Protein AF-A0A2W4RN06-F1 (afdb_monomer)

Mean predicted aligned error: 8.89 Å

Sequence (233 aa):
MAALVAVAVLRAADAQFVMTPRPGDRIAEMRHHYEQVTSVYEAVVRGDLPAVRTPATELSAIATPVDAGPEVVKVLDAVREAARRVMVAGTLQEAAAPTAAMLAQCGACHRASAVYPTPSPLRTPDVGGIVGHMLDHLRAMDSLLQGLVIPSDARWAEGAKRLAAAPMARADLPPDHGLTPQVRQAEIDVHAFADRAATASDSGTRTEVFADLMLTCARCHGLHEQIWGPRTR

Secondary structure (DSSP, 8-state):
-------------------PPPHHHHHHHHHHHHHHHHHHHHHHHHT-TGGGHHHHHHHHTPPPPTT--HHHHHHHHHHHHHHHHHHH-SSHHHHHHHHHHHHHHHHHHHHHHT--PPP---------HHHHHHHHHHHHHHHHHHHHHS--HHHHHHHHHHHHT----GGGS-SS----HHHHHHHHHHHHHHHHHHH--SHHHHHHHHHHHHHHHHHHHHHHHHHHS----

pLDDT: mean 84.11, std 17.99, range [35.47, 98.75]

Structure (mmCIF, N/CA/C/O backbone):
data_AF-A0A2W4RN06-F1
#
_entry.id   AF-A0A2W4RN06-F1
#
loop_
_atom_site.group_PDB
_atom_site.id
_atom_site.type_symbol
_atom_site.label_atom_id
_atom_site.label_alt_id
_atom_site.label_comp_id
_atom_site.label_asym_id
_atom_site.label_entity_id
_atom_site.label_seq_id
_atom_site.pdbx_PDB_ins_code
_atom_site.Cartn_x
_atom_site.Cartn_y
_atom_site.Cartn_z
_atom_site.occupancy
_atom_site.B_iso_or_equiv
_atom_site.auth_seq_id
_atom_site.auth_comp_id
_atom_site.auth_asym_id
_atom_site.auth_atom_id
_atom_site.pdbx_PDB_model_num
ATOM 1 N N . MET A 1 1 ? 62.459 19.595 -53.459 1.00 40.06 1 MET A N 1
ATOM 2 C CA . MET A 1 1 ? 62.210 18.630 -52.369 1.00 40.06 1 MET A CA 1
ATOM 3 C C . MET A 1 1 ? 61.436 19.346 -51.274 1.00 40.06 1 MET A C 1
ATOM 5 O O . MET A 1 1 ? 62.028 20.142 -50.564 1.00 40.06 1 MET A O 1
ATOM 9 N N . ALA A 1 2 ? 60.122 19.140 -51.194 1.00 37.34 2 ALA A N 1
ATOM 10 C CA . ALA A 1 2 ? 59.275 19.666 -50.125 1.00 37.34 2 ALA A CA 1
ATOM 11 C C . ALA A 1 2 ? 58.346 18.528 -49.686 1.00 37.34 2 ALA A C 1
ATOM 13 O O . ALA A 1 2 ? 57.590 18.011 -50.506 1.00 37.34 2 ALA A O 1
ATOM 14 N N . ALA A 1 3 ? 58.478 18.081 -48.438 1.00 36.12 3 ALA A N 1
ATOM 15 C CA . ALA A 1 3 ? 57.667 17.014 -47.866 1.00 36.12 3 ALA A CA 1
ATOM 16 C C . ALA A 1 3 ? 56.502 17.635 -47.084 1.00 36.12 3 ALA A C 1
ATOM 18 O O . ALA A 1 3 ? 56.712 18.351 -46.108 1.00 36.12 3 ALA A O 1
ATOM 19 N N . LEU A 1 4 ? 55.279 17.374 -47.545 1.00 38.19 4 LEU A N 1
ATOM 20 C CA . LEU A 1 4 ? 54.034 17.676 -46.843 1.00 38.19 4 LEU A CA 1
ATOM 21 C C . LEU A 1 4 ? 53.810 16.620 -45.752 1.00 38.19 4 LEU A C 1
ATOM 23 O O . LEU A 1 4 ? 53.688 15.436 -46.057 1.00 38.19 4 LEU A O 1
ATOM 27 N N . VAL A 1 5 ? 53.731 17.049 -44.493 1.00 39.34 5 VAL A N 1
ATOM 28 C CA . VAL A 1 5 ? 53.280 16.209 -43.375 1.00 39.34 5 VAL A CA 1
ATOM 29 C C . VAL A 1 5 ? 51.783 16.443 -43.194 1.00 39.34 5 VAL A C 1
ATOM 31 O O . VAL A 1 5 ? 51.358 17.531 -42.813 1.00 39.34 5 VAL A O 1
ATOM 34 N N . ALA A 1 6 ? 50.978 15.427 -43.503 1.00 39.44 6 ALA A N 1
ATOM 35 C CA . ALA A 1 6 ? 49.542 15.431 -43.259 1.00 39.44 6 ALA A CA 1
ATOM 36 C C . ALA A 1 6 ? 49.265 15.078 -41.789 1.00 39.44 6 ALA A C 1
ATOM 38 O O . ALA A 1 6 ? 49.617 13.995 -41.324 1.00 39.44 6 ALA A O 1
ATOM 39 N N . VAL A 1 7 ? 48.621 15.990 -41.060 1.00 41.16 7 VAL A N 1
ATOM 40 C CA . VAL A 1 7 ? 48.102 15.734 -39.711 1.00 41.16 7 VAL A CA 1
ATOM 41 C C . VAL A 1 7 ? 46.760 15.017 -39.853 1.00 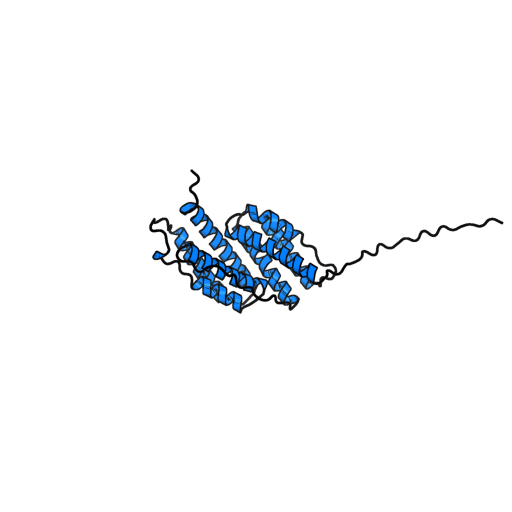41.16 7 VAL A C 1
ATOM 43 O O . VAL A 1 7 ? 45.767 15.615 -40.263 1.00 41.16 7 VAL A O 1
ATOM 46 N N . ALA A 1 8 ? 46.728 13.725 -39.533 1.00 42.56 8 ALA A N 1
ATOM 47 C CA . ALA A 1 8 ? 45.491 12.962 -39.433 1.00 42.56 8 ALA A CA 1
ATOM 48 C C . ALA A 1 8 ? 44.834 13.234 -38.072 1.00 42.56 8 ALA A C 1
ATOM 50 O O . ALA A 1 8 ? 45.317 12.789 -37.033 1.00 42.56 8 ALA A O 1
ATOM 51 N N . VAL A 1 9 ? 43.723 13.971 -38.076 1.00 43.28 9 VAL A N 1
ATOM 52 C CA . VAL A 1 9 ? 42.859 14.127 -36.902 1.00 43.28 9 VAL A CA 1
ATOM 53 C C . VAL A 1 9 ? 41.972 12.885 -36.809 1.00 43.28 9 VAL A C 1
ATOM 55 O O . VAL A 1 9 ? 40.957 12.783 -37.498 1.00 43.28 9 VAL A O 1
ATOM 58 N N . LEU A 1 10 ? 42.362 11.919 -35.977 1.00 43.12 10 LEU A N 1
ATOM 59 C CA . LEU A 1 10 ? 41.477 10.825 -35.580 1.00 43.12 10 LEU A CA 1
ATOM 60 C C . LEU A 1 10 ? 40.390 11.386 -34.658 1.00 43.12 10 LEU A C 1
ATOM 62 O O . LEU A 1 10 ? 40.650 11.738 -33.509 1.00 43.12 10 LEU A O 1
ATOM 66 N N . ARG A 1 11 ? 39.156 11.461 -35.165 1.00 43.53 11 ARG A N 1
ATOM 67 C CA . ARG A 1 11 ? 37.966 11.582 -34.320 1.00 43.53 11 ARG A CA 1
ATOM 68 C C . ARG A 1 11 ? 37.788 10.266 -33.568 1.00 43.53 11 ARG A C 1
ATOM 70 O O . ARG A 1 11 ? 37.410 9.264 -34.169 1.00 43.53 11 ARG A O 1
ATOM 77 N N . ALA A 1 12 ? 38.067 10.277 -32.268 1.00 41.41 12 ALA A N 1
ATOM 78 C CA . ALA A 1 12 ? 37.589 9.238 -31.372 1.00 41.41 12 ALA A CA 1
ATOM 79 C C . ALA A 1 12 ? 36.057 9.313 -31.350 1.00 41.41 12 ALA A C 1
ATOM 81 O O . ALA A 1 12 ? 35.487 10.355 -31.031 1.00 41.41 12 ALA A O 1
ATOM 82 N N . ALA A 1 13 ? 35.398 8.236 -31.770 1.00 42.66 13 ALA A N 1
ATOM 83 C CA . ALA A 1 13 ? 33.983 8.053 -31.512 1.00 42.66 13 ALA A CA 1
ATOM 84 C C . ALA A 1 13 ? 33.816 7.859 -30.001 1.00 42.66 13 ALA A C 1
ATOM 86 O O . ALA A 1 13 ? 34.468 6.984 -29.427 1.00 42.66 13 ALA A O 1
ATOM 87 N N . ASP A 1 14 ? 32.971 8.678 -29.375 1.00 41.25 14 ASP A N 1
ATOM 88 C CA . ASP A 1 14 ? 32.530 8.506 -27.993 1.00 41.25 14 ASP A CA 1
ATOM 89 C C . ASP A 1 14 ? 31.775 7.177 -27.873 1.00 41.25 14 ASP A C 1
ATOM 91 O O . ASP A 1 14 ? 30.552 7.100 -27.997 1.00 41.25 14 ASP A O 1
ATOM 95 N N . ALA A 1 15 ? 32.517 6.094 -27.656 1.00 41.22 15 ALA A N 1
ATOM 96 C CA . ALA A 1 15 ? 31.963 4.855 -27.156 1.00 41.22 15 ALA A CA 1
ATOM 97 C C . ALA A 1 15 ? 31.580 5.107 -25.695 1.00 41.22 15 ALA A C 1
ATOM 99 O O . ALA A 1 15 ? 32.393 4.945 -24.785 1.00 41.22 15 ALA A O 1
ATOM 100 N N . GLN A 1 16 ? 30.341 5.550 -25.475 1.00 41.47 16 GLN A N 1
ATOM 101 C CA . GLN A 1 16 ? 29.723 5.492 -24.158 1.00 41.47 16 GLN A CA 1
ATOM 102 C C . GLN A 1 16 ? 29.822 4.044 -23.683 1.00 41.47 16 GLN A C 1
ATOM 104 O O . GLN A 1 16 ? 29.211 3.139 -24.252 1.00 41.47 16 GLN A O 1
ATOM 109 N N . PHE A 1 17 ? 30.658 3.822 -22.673 1.00 35.47 17 PHE A N 1
ATOM 110 C CA . PHE A 1 17 ? 30.794 2.538 -22.013 1.00 35.47 17 PHE A CA 1
ATOM 111 C C . PHE A 1 17 ? 29.450 2.250 -21.340 1.00 35.47 17 PHE A C 1
ATOM 113 O O . PHE A 1 17 ? 29.166 2.752 -20.253 1.00 35.47 17 PHE A O 1
ATOM 120 N N . VAL A 1 18 ? 28.579 1.507 -22.023 1.00 45.72 18 VAL A N 1
ATOM 121 C CA . VAL A 1 18 ? 27.343 1.000 -21.432 1.00 45.72 18 VAL A CA 1
ATOM 122 C C . VAL A 1 18 ? 27.766 -0.051 -20.418 1.00 45.72 18 VAL A C 1
ATOM 124 O O . VAL A 1 18 ? 27.973 -1.217 -20.747 1.00 45.72 18 VAL A O 1
ATOM 127 N N . MET A 1 19 ? 27.983 0.385 -19.181 1.00 36.66 19 MET A N 1
ATOM 128 C CA . MET A 1 19 ? 28.236 -0.524 -18.080 1.00 36.66 19 MET A CA 1
ATOM 129 C C . MET A 1 19 ? 26.909 -1.209 -17.770 1.00 36.66 19 MET A C 1
ATOM 131 O O . MET A 1 19 ? 25.999 -0.595 -17.218 1.00 36.66 19 MET A O 1
ATOM 135 N N . THR A 1 20 ? 26.772 -2.468 -18.182 1.00 48.25 20 THR A N 1
ATOM 136 C CA . THR A 1 20 ? 25.653 -3.310 -17.758 1.00 48.25 20 THR A CA 1
ATOM 137 C C . THR A 1 20 ? 25.680 -3.356 -16.225 1.00 48.25 20 THR A C 1
ATOM 139 O O . THR A 1 20 ? 26.732 -3.698 -15.668 1.00 48.25 20 THR A O 1
ATOM 142 N N . PRO A 1 21 ? 24.596 -2.974 -15.522 1.00 55.44 21 PRO A N 1
ATOM 143 C CA . PRO A 1 21 ? 24.579 -2.984 -14.064 1.00 55.44 21 PRO A CA 1
ATOM 144 C C . PRO A 1 21 ? 24.934 -4.377 -13.553 1.00 55.44 21 PRO A C 1
ATOM 146 O O . PRO A 1 21 ? 24.400 -5.378 -14.043 1.00 55.44 21 PRO A O 1
ATOM 149 N N . ARG A 1 22 ? 25.841 -4.478 -12.575 1.00 52.31 22 ARG A N 1
ATOM 150 C CA . ARG A 1 22 ? 26.140 -5.787 -11.988 1.00 52.31 22 ARG A CA 1
ATOM 151 C C . ARG A 1 22 ? 24.888 -6.278 -11.252 1.00 52.31 22 ARG A C 1
ATOM 153 O O . ARG A 1 22 ? 24.131 -5.462 -10.727 1.00 52.31 22 ARG A O 1
ATOM 160 N N . PRO A 1 23 ? 24.670 -7.597 -11.120 1.00 55.22 23 PRO A N 1
ATOM 161 C CA . PRO A 1 23 ? 23.514 -8.132 -10.393 1.00 55.22 23 PRO A CA 1
ATOM 162 C C . PRO A 1 23 ? 23.323 -7.559 -8.971 1.00 55.22 23 PRO A C 1
ATOM 164 O O . PRO A 1 23 ? 22.191 -7.425 -8.510 1.00 55.22 23 PRO A O 1
ATOM 167 N N . GLY A 1 24 ? 24.410 -7.168 -8.290 1.00 60.22 24 GLY A N 1
ATOM 168 C CA . GLY A 1 24 ? 24.361 -6.488 -6.987 1.00 60.22 24 GLY A CA 1
ATOM 169 C C . GLY A 1 24 ? 23.833 -5.047 -7.039 1.00 60.22 24 GLY A C 1
ATOM 170 O O . GLY A 1 24 ? 23.143 -4.626 -6.112 1.00 60.22 24 GLY A O 1
ATOM 171 N N . ASP A 1 25 ? 24.075 -4.331 -8.137 1.00 79.25 25 ASP A N 1
ATOM 172 C CA . ASP A 1 25 ? 23.630 -2.947 -8.334 1.00 79.25 25 ASP A CA 1
ATOM 173 C C . ASP A 1 25 ? 22.109 -2.911 -8.540 1.00 79.25 25 ASP A C 1
ATOM 175 O O . ASP A 1 25 ? 21.405 -2.120 -7.916 1.00 79.25 25 ASP A O 1
ATOM 179 N N . ARG A 1 26 ? 21.566 -3.870 -9.306 1.00 82.12 26 ARG A N 1
ATOM 180 C CA . ARG A 1 26 ? 20.116 -3.995 -9.538 1.00 82.12 26 ARG A CA 1
ATOM 181 C C . ARG A 1 26 ? 19.335 -4.258 -8.248 1.00 82.12 26 ARG A C 1
ATOM 183 O O . ARG A 1 26 ? 18.269 -3.682 -8.054 1.00 82.12 26 ARG A O 1
ATOM 190 N N . ILE A 1 27 ? 19.836 -5.126 -7.365 1.00 85.00 27 ILE A N 1
ATOM 191 C CA . ILE A 1 27 ? 19.185 -5.410 -6.072 1.00 85.00 27 ILE A CA 1
ATOM 192 C C . ILE A 1 27 ? 19.204 -4.173 -5.170 1.00 85.00 27 ILE A C 1
ATOM 194 O O . ILE A 1 27 ? 18.208 -3.900 -4.499 1.00 85.00 27 ILE A O 1
ATOM 198 N N . ALA A 1 28 ? 20.307 -3.421 -5.159 1.00 88.56 28 ALA A N 1
ATOM 199 C CA . ALA A 1 28 ? 20.401 -2.176 -4.407 1.00 88.56 28 ALA A CA 1
ATOM 200 C C . ALA A 1 28 ? 19.418 -1.116 -4.935 1.00 88.56 28 ALA A C 1
ATOM 202 O O . ALA A 1 28 ? 18.689 -0.528 -4.141 1.00 88.56 28 ALA A O 1
ATOM 203 N N . GLU A 1 29 ? 19.323 -0.943 -6.257 1.00 89.88 29 GLU A N 1
ATOM 204 C CA . GLU A 1 29 ? 18.342 -0.052 -6.893 1.00 89.88 29 GLU A CA 1
ATOM 205 C C . GLU A 1 29 ? 16.900 -0.446 -6.542 1.00 89.88 29 GLU A C 1
ATOM 207 O O . GLU A 1 29 ? 16.110 0.396 -6.126 1.00 89.88 29 GLU A O 1
ATOM 212 N N . MET A 1 30 ? 16.549 -1.733 -6.651 1.00 90.69 30 MET A N 1
ATOM 213 C CA . MET A 1 30 ? 15.203 -2.209 -6.302 1.00 90.69 30 MET A CA 1
ATOM 214 C C . MET A 1 30 ? 14.876 -1.984 -4.825 1.00 90.69 30 MET A C 1
ATOM 216 O O . MET A 1 30 ? 13.750 -1.603 -4.512 1.00 90.69 30 MET A O 1
ATOM 220 N N . ARG A 1 31 ? 15.843 -2.187 -3.920 1.00 91.56 31 ARG A N 1
ATOM 221 C CA . ARG A 1 31 ? 15.664 -1.891 -2.493 1.00 91.56 31 ARG A CA 1
ATOM 222 C C . ARG A 1 31 ? 15.423 -0.404 -2.265 1.00 91.56 31 ARG A C 1
ATOM 224 O O . ARG A 1 31 ? 14.490 -0.063 -1.553 1.00 91.56 31 ARG A O 1
ATOM 231 N N . HIS A 1 32 ? 16.207 0.456 -2.907 1.00 93.81 32 HIS A N 1
ATOM 232 C CA . HIS A 1 32 ? 16.030 1.898 -2.803 1.00 93.81 32 HIS A CA 1
ATOM 233 C C . HIS A 1 32 ? 14.654 2.340 -3.329 1.00 93.81 32 HIS A C 1
ATOM 235 O O . HIS A 1 32 ? 13.932 3.046 -2.635 1.00 93.81 32 HIS A O 1
ATOM 241 N N . HIS A 1 33 ? 14.221 1.858 -4.500 1.00 95.00 33 HIS A N 1
ATOM 242 C CA . HIS A 1 33 ? 12.872 2.150 -5.003 1.00 95.00 33 HIS A CA 1
ATOM 243 C C . HIS A 1 33 ? 11.779 1.634 -4.058 1.00 95.00 33 HIS A C 1
ATOM 245 O O . HIS A 1 33 ? 10.773 2.313 -3.859 1.00 95.00 33 HIS A O 1
ATOM 251 N N . TYR A 1 34 ? 11.978 0.449 -3.467 1.00 95.00 34 TYR A N 1
ATOM 252 C CA . TYR A 1 34 ? 11.064 -0.110 -2.477 1.00 95.00 34 TYR A CA 1
ATOM 253 C C . TYR A 1 34 ? 10.955 0.793 -1.241 1.00 95.00 34 TYR A C 1
ATOM 255 O O . TYR A 1 34 ? 9.846 1.127 -0.845 1.00 95.00 34 TYR A O 1
ATOM 263 N N . GLU A 1 35 ? 12.080 1.263 -0.698 1.00 96.25 35 GLU A N 1
ATOM 264 C CA . GLU A 1 35 ? 12.118 2.206 0.429 1.00 96.25 35 GLU A CA 1
ATOM 265 C C . GLU A 1 35 ? 11.359 3.506 0.121 1.00 96.25 35 GLU A C 1
ATOM 267 O O . GLU A 1 35 ? 10.588 3.987 0.957 1.00 96.25 35 GLU A O 1
ATOM 272 N N . GLN A 1 36 ? 11.514 4.058 -1.088 1.00 98.19 36 GLN A N 1
ATOM 273 C CA . GLN A 1 36 ? 10.784 5.265 -1.481 1.00 98.19 36 GLN A CA 1
ATOM 274 C C . GLN A 1 36 ? 9.276 5.015 -1.578 1.00 98.19 36 GLN A C 1
ATOM 276 O O . GLN A 1 36 ? 8.482 5.775 -1.023 1.00 98.19 36 GLN A O 1
ATOM 281 N N . VAL A 1 37 ? 8.844 3.938 -2.241 1.00 97.69 37 VAL A N 1
ATOM 282 C CA . VAL A 1 37 ? 7.405 3.677 -2.402 1.00 97.69 37 VAL A CA 1
ATOM 283 C C . VAL A 1 37 ? 6.743 3.297 -1.077 1.00 97.69 37 VAL A C 1
ATOM 285 O O . VAL A 1 37 ? 5.615 3.723 -0.827 1.00 97.69 37 VAL A O 1
ATOM 288 N N . THR A 1 38 ? 7.439 2.581 -0.185 1.00 96.19 38 THR A N 1
ATOM 289 C CA . THR A 1 38 ? 6.924 2.318 1.165 1.00 96.19 38 THR A CA 1
ATOM 290 C C . THR A 1 38 ? 6.872 3.589 2.000 1.00 96.19 38 THR A C 1
ATOM 292 O O . THR A 1 38 ? 5.909 3.770 2.736 1.00 96.19 38 THR A O 1
ATOM 295 N N . SER A 1 39 ? 7.814 4.522 1.827 1.00 97.88 39 SER A N 1
ATOM 296 C CA . SER A 1 39 ? 7.758 5.834 2.489 1.00 97.88 39 SER A CA 1
ATOM 297 C C . SER A 1 39 ? 6.532 6.646 2.058 1.00 97.88 39 SER A C 1
ATOM 299 O O . SER A 1 39 ? 5.872 7.251 2.903 1.00 97.88 39 SER A O 1
ATOM 301 N N . VAL A 1 40 ? 6.170 6.620 0.766 1.00 98.38 40 VAL A N 1
ATOM 302 C CA . VAL A 1 40 ? 4.913 7.219 0.274 1.00 98.38 40 VAL A CA 1
ATOM 303 C C . VAL A 1 40 ? 3.700 6.528 0.903 1.00 98.38 40 VAL A C 1
ATOM 305 O O . VAL A 1 40 ? 2.819 7.200 1.434 1.00 98.38 40 VAL A O 1
ATOM 308 N N . TYR A 1 41 ? 3.653 5.194 0.857 1.00 97.31 41 TYR A N 1
ATOM 309 C CA . TYR A 1 41 ? 2.577 4.384 1.441 1.00 97.31 41 TYR A CA 1
ATOM 310 C C . TYR A 1 41 ? 2.354 4.697 2.925 1.00 97.31 41 TYR A C 1
ATOM 312 O O . TYR A 1 41 ? 1.232 4.986 3.339 1.00 97.31 41 TYR A O 1
ATOM 320 N N . GLU A 1 42 ? 3.420 4.697 3.720 1.00 96.19 42 GLU A N 1
ATOM 3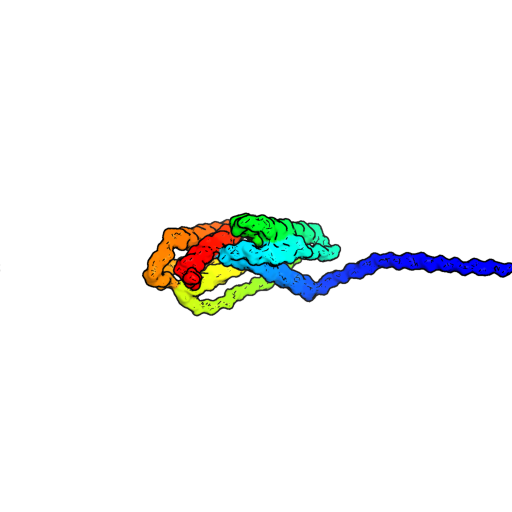21 C CA . GLU A 1 42 ? 3.359 4.981 5.150 1.00 96.19 42 GLU A CA 1
ATOM 322 C C . GLU A 1 42 ? 2.933 6.423 5.433 1.00 96.19 42 GLU A C 1
ATOM 324 O O . GLU A 1 42 ? 2.166 6.659 6.366 1.00 96.19 42 GLU A O 1
ATOM 329 N N . ALA A 1 43 ? 3.387 7.388 4.628 1.00 96.56 43 ALA A N 1
ATOM 330 C CA . ALA A 1 43 ? 2.953 8.778 4.729 1.00 96.56 43 ALA A CA 1
ATOM 331 C C . ALA A 1 43 ? 1.444 8.918 4.464 1.00 96.56 43 ALA A C 1
ATOM 333 O O . ALA A 1 43 ? 0.744 9.550 5.256 1.00 96.56 43 ALA A O 1
ATOM 334 N N . VAL A 1 44 ? 0.918 8.250 3.428 1.00 97.31 44 VAL A N 1
ATOM 335 C CA . VAL A 1 44 ? -0.530 8.202 3.162 1.00 97.31 44 VAL A CA 1
ATOM 336 C C . VAL A 1 44 ? -1.273 7.582 4.345 1.00 97.31 44 VAL A C 1
ATOM 338 O O . VAL A 1 44 ? -2.234 8.177 4.823 1.00 97.31 44 VAL A O 1
ATOM 341 N N . VAL A 1 45 ? -0.810 6.440 4.865 1.00 95.75 45 VAL A N 1
ATOM 342 C CA . VAL A 1 45 ? -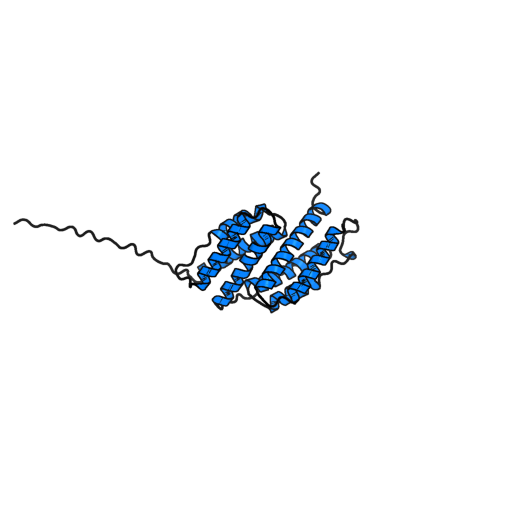1.419 5.758 6.021 1.00 95.75 45 VAL A CA 1
ATOM 343 C C . VAL A 1 45 ? -1.399 6.620 7.286 1.00 95.75 45 VAL A C 1
ATOM 345 O O . VAL A 1 45 ? -2.349 6.571 8.064 1.00 95.75 45 VAL A O 1
ATOM 348 N N . ARG A 1 46 ? -0.353 7.421 7.513 1.00 92.88 46 ARG A N 1
ATOM 349 C CA . ARG A 1 46 ? -0.285 8.374 8.637 1.00 92.88 46 ARG A CA 1
ATOM 350 C C . ARG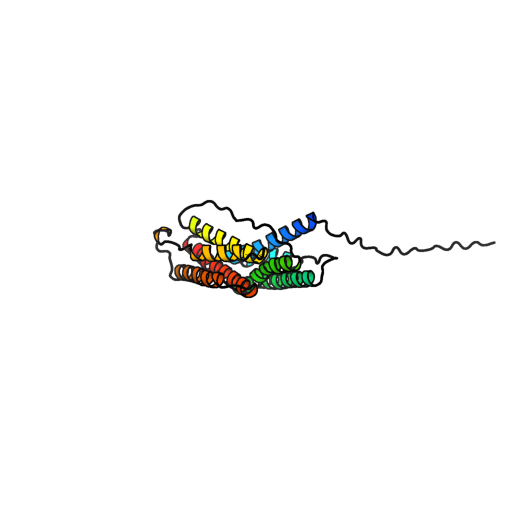 A 1 46 ? -1.130 9.632 8.424 1.00 92.88 46 ARG A C 1
ATOM 352 O O . ARG A 1 46 ? -1.310 10.392 9.364 1.00 92.88 46 ARG A O 1
ATOM 359 N N . GLY A 1 47 ? -1.639 9.857 7.215 1.00 94.69 47 GLY A N 1
ATOM 360 C CA . GLY A 1 47 ? -2.337 11.086 6.850 1.00 94.69 47 GLY A CA 1
ATOM 361 C C . GLY A 1 47 ? -1.413 12.285 6.593 1.00 94.69 47 GLY A C 1
ATOM 362 O O . GLY A 1 47 ? -1.885 13.416 6.492 1.00 94.69 47 GLY A O 1
ATOM 363 N N . ASP A 1 48 ? -0.109 12.050 6.440 1.00 95.19 48 ASP A N 1
ATOM 364 C CA . ASP A 1 48 ? 0.908 13.077 6.212 1.00 95.19 48 ASP A CA 1
ATOM 365 C C . ASP A 1 48 ? 1.126 13.286 4.707 1.00 95.19 48 ASP A C 1
ATOM 367 O O . ASP A 1 48 ? 2.049 12.749 4.090 1.00 95.19 48 ASP A O 1
ATOM 371 N N . LEU A 1 49 ? 0.226 14.054 4.086 1.00 96.12 49 LEU A N 1
ATOM 372 C CA . LEU A 1 49 ? 0.316 14.358 2.657 1.00 96.12 49 LEU A CA 1
ATOM 373 C C . LEU A 1 49 ? 1.620 15.090 2.279 1.00 96.12 49 LEU A C 1
ATOM 375 O O . LEU A 1 49 ? 2.187 14.745 1.246 1.00 96.12 49 LEU A O 1
ATOM 379 N N . PRO A 1 50 ? 2.146 16.071 3.041 1.00 97.12 50 PRO A N 1
ATOM 380 C CA . PRO A 1 50 ? 3.441 16.678 2.725 1.00 97.12 50 PRO A CA 1
ATOM 381 C C . PRO A 1 50 ? 4.605 15.678 2.652 1.00 97.12 50 PRO A C 1
ATOM 383 O O . PRO A 1 50 ? 5.463 15.814 1.776 1.00 97.12 50 PRO A O 1
ATOM 386 N N . ALA A 1 51 ? 4.627 14.648 3.504 1.00 97.19 51 ALA A N 1
ATOM 387 C CA . ALA A 1 51 ? 5.704 13.656 3.509 1.00 97.19 51 ALA A CA 1
ATOM 388 C C . ALA A 1 51 ? 5.769 12.777 2.246 1.00 97.19 51 ALA A C 1
ATOM 390 O O . ALA A 1 51 ? 6.800 12.154 1.994 1.00 97.19 51 ALA A O 1
ATOM 391 N N . VAL A 1 52 ? 4.732 12.757 1.398 1.00 97.94 52 VAL A N 1
ATOM 392 C CA . VAL A 1 52 ? 4.756 11.968 0.151 1.00 97.94 52 VAL A CA 1
ATOM 393 C C . VAL A 1 52 ? 5.677 12.565 -0.921 1.00 97.94 52 VAL A C 1
ATOM 395 O O . VAL A 1 52 ? 6.048 11.873 -1.866 1.00 97.94 52 VAL A O 1
ATOM 398 N N . ARG A 1 53 ? 6.018 13.860 -0.833 1.00 98.06 53 ARG A N 1
ATOM 399 C CA . ARG A 1 53 ? 6.582 14.621 -1.965 1.00 98.06 53 ARG A CA 1
ATOM 400 C C . ARG A 1 53 ? 8.001 14.215 -2.328 1.00 98.06 53 ARG A C 1
ATOM 402 O O . ARG A 1 53 ? 8.268 13.960 -3.500 1.00 98.06 53 ARG A O 1
ATOM 409 N N . THR A 1 54 ? 8.896 14.164 -1.346 1.00 98.00 54 THR A N 1
ATOM 410 C CA . THR A 1 54 ? 10.302 13.788 -1.554 1.00 98.00 54 THR A CA 1
ATOM 411 C C . THR A 1 54 ? 10.431 12.382 -2.146 1.00 98.00 54 THR A C 1
ATOM 413 O O . THR A 1 54 ? 10.966 12.277 -3.250 1.00 98.00 54 THR A O 1
ATOM 416 N N . PRO A 1 55 ? 9.877 11.319 -1.528 1.00 98.31 55 PRO A N 1
ATOM 417 C CA . PRO A 1 55 ? 10.007 9.973 -2.083 1.00 98.31 55 PRO A CA 1
ATOM 418 C C . PRO A 1 55 ? 9.315 9.823 -3.448 1.00 98.31 55 PRO A C 1
ATOM 420 O O . PRO A 1 55 ? 9.847 9.172 -4.345 1.00 98.31 55 PRO A O 1
ATOM 423 N N . ALA A 1 56 ? 8.170 10.482 -3.675 1.00 98.44 56 ALA A N 1
ATOM 424 C CA . ALA A 1 56 ? 7.534 10.482 -4.994 1.00 98.44 56 ALA A CA 1
ATOM 425 C C . ALA A 1 56 ? 8.376 11.213 -6.057 1.00 98.44 56 ALA A C 1
ATOM 427 O O . ALA A 1 56 ? 8.389 10.810 -7.218 1.00 98.44 56 ALA A O 1
ATOM 428 N N . THR A 1 57 ? 9.121 12.253 -5.676 1.00 98.31 57 THR A N 1
ATOM 429 C CA . THR A 1 57 ? 10.049 12.938 -6.589 1.00 98.31 57 THR A CA 1
ATOM 430 C C . THR A 1 57 ? 11.166 12.002 -7.029 1.00 98.31 57 THR A C 1
ATOM 432 O O . THR A 1 57 ? 11.433 11.903 -8.226 1.00 98.31 57 THR A O 1
ATOM 435 N N . GLU A 1 58 ? 11.760 11.255 -6.100 1.00 97.44 58 GLU A N 1
ATOM 436 C CA . GLU A 1 58 ? 12.790 10.262 -6.425 1.00 97.44 58 GLU A CA 1
ATOM 437 C C . GLU A 1 58 ? 12.246 9.170 -7.359 1.00 97.44 58 GLU A C 1
ATOM 439 O O . GLU A 1 58 ? 12.835 8.893 -8.406 1.00 97.44 58 GLU A O 1
ATOM 444 N N . LEU A 1 59 ? 11.059 8.628 -7.062 1.00 97.94 59 LEU A N 1
ATOM 445 C CA . LEU A 1 59 ? 10.403 7.621 -7.907 1.00 97.94 59 LEU A CA 1
ATOM 446 C C . LEU A 1 59 ? 10.046 8.150 -9.307 1.00 97.94 59 LEU A C 1
ATOM 448 O O . LEU A 1 59 ? 10.079 7.402 -10.286 1.00 97.94 59 LEU A O 1
ATOM 452 N N . SER A 1 60 ? 9.734 9.443 -9.435 1.00 98.00 60 SER A N 1
ATOM 453 C CA . SER A 1 60 ? 9.445 10.062 -10.735 1.00 98.00 60 SER A CA 1
ATOM 454 C C . SER A 1 60 ? 10.666 10.154 -11.656 1.00 98.00 60 SER A C 1
ATOM 456 O O . SER A 1 60 ? 10.507 10.281 -12.873 1.00 98.00 60 SER A O 1
ATOM 458 N N . ALA A 1 61 ? 11.866 10.066 -11.078 1.00 95.38 61 ALA A N 1
ATOM 459 C CA . ALA A 1 61 ? 13.146 10.270 -11.743 1.00 95.38 61 ALA A CA 1
ATOM 460 C C . ALA A 1 61 ? 13.981 8.984 -11.882 1.00 95.38 61 ALA A C 1
ATOM 462 O O . ALA A 1 61 ? 15.134 9.057 -12.309 1.00 95.38 61 ALA A O 1
ATOM 463 N N . ILE A 1 62 ? 13.420 7.810 -11.557 1.00 93.00 62 ILE A N 1
ATOM 464 C CA . ILE A 1 62 ? 14.101 6.513 -11.712 1.00 93.00 62 ILE A CA 1
ATOM 465 C C . ILE A 1 62 ? 14.664 6.395 -13.127 1.00 93.00 62 ILE A C 1
ATOM 467 O O . ILE A 1 62 ? 13.955 6.674 -14.093 1.00 93.00 62 ILE A O 1
ATOM 471 N N . ALA A 1 63 ? 15.908 5.945 -13.274 1.00 90.06 63 ALA A N 1
ATOM 472 C CA . ALA A 1 63 ? 16.532 5.745 -14.578 1.00 90.06 63 ALA A CA 1
ATOM 473 C C . ALA A 1 63 ? 16.012 4.477 -15.278 1.00 90.06 63 ALA A C 1
ATOM 475 O O . ALA A 1 63 ? 15.742 3.459 -14.643 1.00 90.06 63 ALA A O 1
ATOM 476 N N . THR A 1 64 ? 15.887 4.524 -16.607 1.00 89.12 64 THR A N 1
ATOM 477 C CA . THR A 1 64 ? 15.656 3.312 -17.405 1.00 89.12 64 THR A CA 1
ATOM 478 C C . THR A 1 64 ? 17.000 2.610 -17.611 1.00 89.12 64 THR A C 1
ATOM 480 O O . THR A 1 64 ? 17.932 3.255 -18.095 1.00 89.12 64 THR A O 1
ATOM 483 N N . PRO A 1 65 ? 17.127 1.312 -17.290 1.00 84.75 65 PRO A N 1
ATOM 484 C CA . PRO A 1 65 ? 18.325 0.544 -17.621 1.00 84.75 65 PRO A CA 1
ATOM 485 C C . PRO A 1 65 ? 18.578 0.531 -19.132 1.00 84.75 65 PRO A C 1
ATOM 487 O O . PRO A 1 65 ? 17.637 0.407 -19.912 1.00 84.75 65 PRO A O 1
ATOM 490 N N . VAL A 1 66 ? 19.840 0.639 -19.557 1.00 81.88 66 VAL A N 1
ATOM 491 C CA . VAL A 1 66 ? 20.196 0.733 -20.989 1.00 81.88 66 VAL A CA 1
ATOM 492 C C . VAL A 1 66 ? 19.786 -0.521 -21.777 1.00 81.88 66 VAL A C 1
ATOM 494 O O . VAL A 1 66 ? 19.512 -0.450 -22.970 1.00 81.88 66 VAL A O 1
ATOM 497 N N . ASP A 1 67 ? 19.706 -1.661 -21.101 1.00 83.25 67 ASP A N 1
ATOM 498 C CA . ASP A 1 67 ? 19.328 -2.974 -21.621 1.00 83.25 67 ASP A CA 1
ATOM 499 C C . ASP A 1 67 ? 17.868 -3.361 -21.313 1.00 83.25 67 ASP A C 1
ATOM 501 O O . ASP A 1 67 ? 17.477 -4.516 -21.490 1.00 83.25 67 ASP A O 1
ATOM 505 N N . ALA A 1 68 ? 17.041 -2.415 -20.854 1.00 83.56 68 ALA A N 1
ATOM 506 C CA . ALA A 1 68 ? 15.648 -2.691 -20.525 1.00 83.56 68 ALA A CA 1
ATOM 507 C C . ALA A 1 68 ? 14.833 -3.079 -21.769 1.00 83.56 68 ALA A C 1
ATOM 509 O O . ALA A 1 68 ? 14.704 -2.313 -22.725 1.00 83.56 68 ALA A O 1
ATOM 510 N N . GLY A 1 69 ? 14.209 -4.259 -21.723 1.00 88.06 69 GLY A N 1
ATOM 511 C CA . GLY A 1 69 ? 13.203 -4.661 -22.705 1.00 88.06 69 GLY A CA 1
ATOM 512 C C . GLY A 1 69 ? 11.926 -3.803 -22.625 1.00 88.06 69 GLY A C 1
ATOM 513 O O . GLY A 1 69 ? 11.682 -3.145 -21.610 1.00 88.06 69 GLY A O 1
ATOM 514 N N . PRO A 1 70 ? 11.063 -3.839 -23.657 1.00 91.12 70 PRO A N 1
ATOM 515 C CA . PRO A 1 70 ? 9.895 -2.956 -23.770 1.00 91.12 70 PRO A CA 1
ATOM 516 C C . PRO A 1 70 ? 8.915 -3.064 -22.591 1.00 91.12 70 PRO A C 1
ATOM 518 O O . PRO A 1 70 ? 8.374 -2.052 -22.150 1.00 91.12 70 PRO A O 1
ATOM 521 N N . GLU A 1 71 ? 8.726 -4.261 -22.029 1.00 90.19 71 GLU A N 1
ATOM 522 C CA . GLU A 1 71 ? 7.850 -4.451 -20.866 1.00 90.19 71 GLU A CA 1
ATOM 523 C C . GLU A 1 71 ? 8.406 -3.790 -19.597 1.00 90.19 71 GLU A C 1
ATOM 525 O O . GLU A 1 71 ? 7.655 -3.181 -18.838 1.00 90.19 71 GLU A O 1
ATOM 530 N N . VAL A 1 72 ? 9.727 -3.833 -19.386 1.00 88.81 72 VAL A N 1
ATOM 531 C CA . VAL A 1 72 ? 10.374 -3.155 -18.250 1.00 88.81 72 VAL A CA 1
ATOM 532 C C . VAL A 1 72 ? 10.250 -1.640 -18.400 1.00 88.81 72 VAL A C 1
ATOM 534 O O . VAL A 1 72 ? 9.908 -0.960 -17.434 1.00 88.81 72 VAL A O 1
ATOM 537 N N . VAL A 1 73 ? 10.464 -1.110 -19.610 1.00 92.56 73 VAL A N 1
ATOM 538 C CA . VAL A 1 73 ? 10.294 0.324 -19.904 1.00 92.56 73 VAL A CA 1
ATOM 539 C C . VAL A 1 73 ? 8.873 0.777 -19.574 1.00 92.56 73 VAL A C 1
ATOM 541 O O . VAL A 1 73 ? 8.693 1.736 -18.827 1.00 92.56 73 VAL A O 1
ATOM 544 N N . LYS A 1 74 ? 7.864 0.037 -20.046 1.00 94.94 74 LYS A N 1
ATOM 545 C CA . LYS A 1 74 ? 6.449 0.329 -19.790 1.00 94.94 74 LYS A CA 1
ATOM 546 C C . LYS A 1 74 ? 6.115 0.359 -18.297 1.00 94.94 74 LYS A C 1
ATOM 548 O O . LYS A 1 74 ? 5.388 1.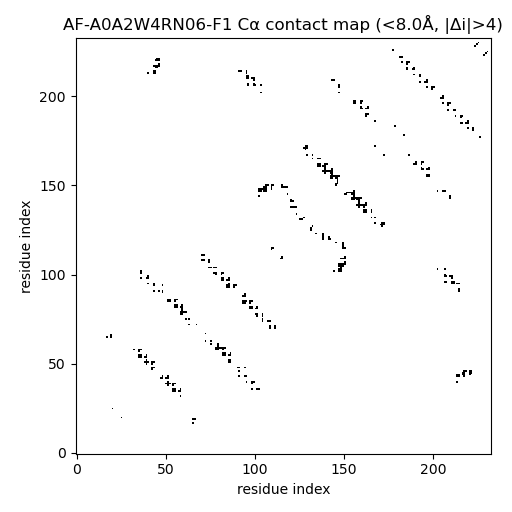245 -17.850 1.00 94.94 74 LYS A O 1
ATOM 553 N N . VAL A 1 75 ? 6.637 -0.594 -17.524 1.00 94.62 75 VAL A N 1
ATOM 554 C CA . VAL A 1 75 ? 6.437 -0.637 -16.069 1.00 94.62 75 VAL A CA 1
ATOM 555 C C . VAL A 1 75 ? 7.087 0.570 -15.386 1.00 94.62 75 VAL A C 1
ATOM 557 O O . VAL A 1 75 ? 6.447 1.215 -14.556 1.00 94.62 75 VAL A O 1
ATOM 560 N N . LEU A 1 76 ? 8.327 0.916 -15.746 1.00 94.38 76 LEU A N 1
ATOM 561 C CA . LEU A 1 76 ? 9.017 2.079 -15.177 1.00 94.38 76 LEU A CA 1
ATOM 562 C C . LEU A 1 76 ? 8.306 3.392 -15.523 1.00 94.38 76 LEU A C 1
ATOM 564 O O . LEU A 1 76 ? 8.159 4.249 -14.655 1.00 94.38 76 LEU A O 1
ATOM 568 N N . ASP A 1 77 ? 7.800 3.539 -16.746 1.00 97.25 77 ASP A N 1
ATOM 569 C CA . ASP A 1 77 ? 7.012 4.710 -17.138 1.00 97.25 77 ASP A CA 1
ATOM 570 C C . ASP A 1 77 ? 5.715 4.826 -16.329 1.00 97.25 77 ASP A C 1
ATOM 572 O O . ASP A 1 77 ? 5.363 5.922 -15.887 1.00 97.25 77 ASP A O 1
ATOM 576 N N . ALA A 1 78 ? 5.046 3.702 -16.052 1.00 97.62 78 ALA A N 1
ATOM 577 C CA . ALA A 1 78 ? 3.872 3.675 -15.184 1.00 97.62 78 ALA A CA 1
ATOM 578 C C . ALA A 1 78 ? 4.203 4.065 -13.731 1.00 97.62 78 ALA A C 1
ATOM 580 O O . ALA A 1 78 ? 3.428 4.797 -13.112 1.00 97.62 78 ALA A O 1
ATOM 581 N N . VAL A 1 79 ? 5.357 3.639 -13.195 1.00 98.00 79 VAL A N 1
ATOM 582 C CA . VAL A 1 79 ? 5.836 4.083 -11.871 1.00 98.00 79 VAL A CA 1
ATOM 583 C C . VAL A 1 79 ? 6.075 5.589 -11.869 1.00 98.00 79 VAL A C 1
ATOM 585 O O . VAL A 1 79 ? 5.544 6.279 -11.002 1.00 98.00 79 VAL A O 1
ATOM 588 N N . ARG A 1 80 ? 6.809 6.119 -12.855 1.00 98.50 80 ARG A N 1
ATOM 589 C CA . ARG A 1 80 ? 7.100 7.559 -12.945 1.00 98.50 80 ARG A CA 1
ATOM 590 C C . ARG A 1 80 ? 5.829 8.391 -13.063 1.00 98.50 80 ARG A C 1
ATOM 592 O O . ARG A 1 80 ? 5.725 9.443 -12.441 1.00 98.50 80 ARG A O 1
ATOM 599 N N . GLU A 1 81 ? 4.868 7.936 -13.862 1.00 98.56 81 GLU A N 1
ATOM 600 C CA . GLU A 1 81 ? 3.566 8.589 -14.013 1.00 98.56 81 GLU A CA 1
ATOM 601 C C . GLU A 1 81 ? 2.803 8.632 -12.691 1.00 98.56 81 GLU A C 1
ATOM 603 O O . GLU A 1 81 ? 2.381 9.699 -12.244 1.00 98.56 81 GLU A O 1
ATOM 608 N N . ALA A 1 82 ? 2.667 7.485 -12.029 1.00 98.62 82 ALA A N 1
ATOM 609 C CA . ALA A 1 82 ? 1.992 7.406 -10.745 1.00 98.62 82 ALA A CA 1
ATOM 610 C C . ALA A 1 82 ? 2.697 8.260 -9.675 1.00 98.62 82 ALA A C 1
ATOM 612 O O . ALA A 1 82 ? 2.029 8.987 -8.941 1.00 98.62 82 ALA A O 1
ATOM 613 N N . ALA A 1 83 ? 4.030 8.263 -9.647 1.00 98.75 83 ALA A N 1
ATOM 614 C CA . ALA A 1 83 ? 4.826 9.098 -8.756 1.00 98.75 83 ALA A CA 1
ATOM 615 C C . ALA A 1 83 ? 4.585 10.597 -8.999 1.00 98.75 83 ALA A C 1
ATOM 617 O O . ALA A 1 83 ? 4.324 11.343 -8.055 1.00 98.75 83 ALA A O 1
ATOM 618 N N . ARG A 1 84 ? 4.558 11.040 -10.265 1.00 98.75 84 ARG A N 1
ATOM 619 C CA . ARG A 1 84 ? 4.217 12.430 -10.622 1.00 98.75 84 ARG A CA 1
ATOM 620 C C . ARG A 1 84 ? 2.808 12.807 -10.169 1.00 98.75 84 ARG A C 1
ATOM 622 O O . ARG A 1 84 ? 2.613 13.909 -9.662 1.00 98.75 84 ARG A O 1
ATOM 629 N N . ARG A 1 85 ? 1.841 11.890 -10.270 1.00 98.62 85 ARG A N 1
ATOM 630 C CA . ARG A 1 85 ? 0.486 12.098 -9.733 1.00 98.62 85 ARG A CA 1
ATOM 631 C C . ARG A 1 85 ? 0.481 12.227 -8.208 1.00 98.62 85 ARG A C 1
ATOM 633 O O . ARG A 1 85 ? -0.191 13.115 -7.695 1.00 98.62 85 ARG A O 1
ATOM 640 N N . VAL A 1 86 ? 1.261 11.415 -7.487 1.00 98.56 86 VAL A N 1
ATOM 641 C CA . VAL A 1 86 ? 1.433 11.563 -6.028 1.00 98.56 86 VAL A CA 1
ATOM 642 C C . VAL A 1 86 ? 2.068 12.908 -5.675 1.00 98.56 86 VAL A C 1
ATOM 644 O O . VAL A 1 86 ? 1.616 13.562 -4.739 1.00 98.56 86 VAL A O 1
ATOM 647 N N . MET A 1 87 ? 3.085 13.361 -6.414 1.00 97.56 87 MET A N 1
ATOM 648 C CA . MET A 1 87 ? 3.755 14.642 -6.146 1.00 97.56 87 MET A CA 1
ATOM 649 C C . MET A 1 87 ? 2.794 15.832 -6.184 1.00 97.56 87 MET A C 1
ATOM 651 O O . MET A 1 87 ? 2.935 16.747 -5.378 1.00 97.56 87 MET A O 1
ATOM 655 N N . VAL A 1 88 ? 1.827 15.828 -7.103 1.00 97.56 88 VAL A N 1
ATOM 656 C CA . VAL A 1 88 ? 0.895 16.953 -7.295 1.00 97.56 88 VAL A CA 1
ATOM 657 C C . VAL A 1 88 ? -0.451 16.769 -6.592 1.00 97.56 88 VAL A C 1
ATOM 659 O O . VAL A 1 88 ? -1.268 17.683 -6.627 1.00 97.56 88 VAL A O 1
ATOM 662 N N . ALA A 1 89 ? -0.691 15.618 -5.955 1.00 98.25 89 ALA A N 1
ATOM 663 C CA . ALA A 1 89 ? -1.950 15.320 -5.275 1.00 98.25 89 ALA A CA 1
ATOM 664 C C . ALA A 1 89 ? -2.258 16.363 -4.190 1.00 98.25 89 ALA A C 1
ATOM 666 O O . ALA A 1 89 ? -1.464 16.537 -3.264 1.00 98.25 89 ALA A O 1
ATOM 667 N N . GLY A 1 90 ? -3.404 17.034 -4.269 1.00 97.75 90 GLY A N 1
ATOM 668 C CA . GLY A 1 90 ? -3.852 18.025 -3.288 1.00 97.75 90 GLY A CA 1
ATOM 669 C C . GLY A 1 90 ? -4.486 17.406 -2.042 1.00 97.75 90 GLY A C 1
ATOM 670 O O . GLY A 1 90 ? -4.639 18.085 -1.029 1.00 97.75 90 GLY A O 1
ATOM 671 N N . THR A 1 91 ? -4.824 16.116 -2.095 1.00 97.38 91 THR A N 1
ATOM 672 C CA . THR A 1 91 ? -5.481 15.378 -1.009 1.00 97.38 91 THR A CA 1
ATOM 673 C C . THR A 1 91 ? -4.899 13.971 -0.839 1.00 97.38 91 THR A C 1
ATOM 675 O O . THR A 1 91 ? -4.287 13.419 -1.755 1.00 97.38 91 THR A O 1
ATOM 678 N N . LEU A 1 92 ? -5.112 13.353 0.331 1.00 96.00 92 LEU A N 1
ATOM 679 C CA . LEU A 1 92 ? -4.746 11.946 0.563 1.00 96.00 92 LEU A CA 1
ATOM 680 C C . LEU A 1 92 ? -5.506 11.012 -0.388 1.00 96.00 92 LEU A C 1
ATOM 682 O O . LEU A 1 92 ? -4.937 10.047 -0.891 1.00 96.00 92 LEU A O 1
ATOM 686 N N . GLN A 1 93 ? -6.769 11.338 -0.678 1.00 95.69 93 GLN A N 1
ATOM 687 C CA . GLN A 1 93 ? -7.627 10.634 -1.631 1.00 95.69 93 GLN A CA 1
ATOM 688 C C . GLN A 1 93 ? -6.998 10.598 -3.026 1.00 95.69 93 GLN A C 1
ATOM 690 O O . GLN A 1 93 ? -6.924 9.536 -3.643 1.00 95.69 93 GLN A O 1
ATOM 695 N N . GLU A 1 94 ? -6.483 11.733 -3.498 1.00 97.81 94 GLU A N 1
ATOM 696 C CA . GLU A 1 94 ? -5.772 11.819 -4.777 1.00 97.81 94 GLU A CA 1
ATOM 697 C C . GLU A 1 94 ? -4.430 11.071 -4.770 1.00 97.81 94 GLU A C 1
ATOM 699 O O . GLU A 1 94 ? -4.013 10.569 -5.814 1.00 97.81 94 GLU A O 1
ATOM 704 N N . ALA A 1 95 ? -3.763 10.965 -3.615 1.00 98.38 95 ALA A N 1
ATOM 705 C CA . ALA A 1 95 ? -2.471 10.292 -3.484 1.00 98.38 95 ALA A CA 1
ATOM 706 C C . ALA A 1 95 ? -2.578 8.759 -3.374 1.00 98.38 95 ALA A C 1
ATOM 708 O O . ALA A 1 95 ? -1.671 8.048 -3.815 1.00 98.38 95 ALA A O 1
ATOM 709 N N . ALA A 1 96 ? -3.664 8.223 -2.814 1.00 98.06 96 ALA A N 1
ATOM 710 C CA . ALA A 1 96 ? -3.761 6.801 -2.478 1.00 98.06 96 ALA A CA 1
ATOM 711 C C . ALA A 1 96 ? -3.770 5.870 -3.699 1.00 98.06 96 ALA A C 1
ATOM 713 O O . ALA A 1 96 ? -2.986 4.921 -3.752 1.00 98.06 96 ALA A O 1
ATOM 714 N N . ALA A 1 97 ? -4.610 6.140 -4.703 1.00 98.19 97 ALA A N 1
ATOM 715 C CA . ALA A 1 97 ? -4.695 5.277 -5.883 1.00 98.19 97 ALA A CA 1
ATOM 716 C C . ALA A 1 97 ? -3.377 5.237 -6.691 1.00 98.19 97 ALA A C 1
ATOM 718 O O . ALA A 1 97 ? -2.911 4.140 -7.006 1.00 98.19 97 ALA A O 1
ATOM 719 N N . PRO A 1 98 ? -2.705 6.372 -6.980 1.00 98.56 98 PRO A N 1
ATOM 720 C CA . PRO A 1 98 ? -1.375 6.347 -7.588 1.00 98.56 98 PRO A CA 1
ATOM 721 C C . PRO A 1 98 ? -0.318 5.644 -6.722 1.00 98.56 98 PRO A C 1
ATOM 723 O O . PRO A 1 98 ? 0.536 4.943 -7.259 1.00 98.56 98 PRO A O 1
ATOM 726 N N . THR A 1 99 ? -0.393 5.758 -5.393 1.00 98.69 99 THR A N 1
ATOM 727 C CA . THR A 1 99 ? 0.516 5.040 -4.482 1.00 98.69 99 THR A CA 1
ATOM 728 C C . THR A 1 99 ? 0.362 3.525 -4.609 1.00 98.69 99 THR A C 1
ATOM 730 O O . THR A 1 99 ? 1.350 2.819 -4.813 1.00 98.69 99 THR A O 1
ATOM 733 N N . ALA A 1 100 ? -0.873 3.014 -4.579 1.00 98.44 100 ALA A N 1
ATOM 734 C CA . ALA A 1 100 ? -1.134 1.591 -4.792 1.00 98.44 100 ALA A CA 1
ATOM 735 C C . ALA A 1 100 ? -0.690 1.141 -6.191 1.00 98.44 100 ALA A C 1
ATOM 737 O O . ALA A 1 100 ? -0.121 0.060 -6.345 1.00 98.44 100 ALA A O 1
ATOM 738 N N . ALA A 1 101 ? -0.893 1.985 -7.207 1.00 98.25 101 ALA A N 1
ATOM 739 C CA . ALA A 1 101 ? -0.455 1.699 -8.567 1.00 98.25 101 ALA A CA 1
ATOM 740 C C . ALA A 1 101 ? 1.071 1.531 -8.662 1.00 98.25 101 ALA A C 1
ATOM 742 O O . ALA A 1 101 ? 1.517 0.597 -9.328 1.00 98.25 101 ALA A O 1
ATOM 743 N N . MET A 1 102 ? 1.867 2.363 -7.971 1.00 98.19 102 MET A N 1
ATOM 744 C CA . MET A 1 102 ? 3.328 2.190 -7.901 1.00 98.19 102 MET A CA 1
ATOM 745 C C . MET A 1 102 ? 3.710 0.836 -7.288 1.00 98.19 102 MET A C 1
ATOM 747 O O . MET A 1 102 ? 4.543 0.127 -7.848 1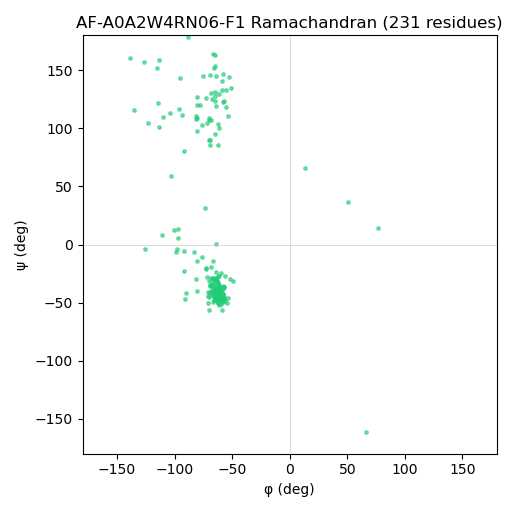.00 98.19 102 MET A O 1
ATOM 751 N N . LEU A 1 103 ? 3.065 0.435 -6.189 1.00 97.69 103 LEU A N 1
ATOM 752 C CA . LEU A 1 103 ? 3.308 -0.862 -5.541 1.00 97.69 103 LEU A CA 1
ATOM 753 C C . LEU A 1 103 ? 2.957 -2.047 -6.452 1.00 97.69 103 LEU A C 1
ATOM 755 O O . LEU A 1 103 ? 3.705 -3.023 -6.540 1.00 97.69 103 LEU A O 1
ATOM 759 N N . ALA A 1 104 ? 1.844 -1.956 -7.178 1.00 97.31 104 ALA A N 1
ATOM 760 C CA . ALA A 1 104 ? 1.413 -2.990 -8.113 1.00 97.31 104 ALA A CA 1
ATOM 761 C C . ALA A 1 104 ? 2.362 -3.147 -9.316 1.00 97.31 104 ALA A C 1
ATOM 763 O O . ALA A 1 104 ? 2.499 -4.251 -9.856 1.00 97.31 104 ALA A O 1
ATOM 764 N N . GLN A 1 105 ? 3.057 -2.075 -9.720 1.00 97.19 105 GLN A N 1
ATOM 765 C CA . GLN A 1 105 ? 4.067 -2.136 -10.781 1.00 97.19 105 GLN A CA 1
ATOM 766 C C . GLN A 1 105 ? 5.273 -3.001 -10.400 1.00 97.19 105 GLN A C 1
ATOM 768 O O . GLN A 1 105 ? 5.827 -3.674 -11.271 1.00 97.19 105 GLN A O 1
ATOM 773 N N . CYS A 1 106 ? 5.637 -3.078 -9.115 1.00 95.12 106 CYS A N 1
ATOM 774 C CA . CYS A 1 106 ? 6.668 -4.013 -8.658 1.00 95.12 106 CYS A CA 1
ATOM 775 C C . CYS A 1 106 ? 6.290 -5.456 -9.028 1.00 95.12 106 CYS A C 1
ATOM 777 O O . CYS A 1 106 ? 7.088 -6.187 -9.617 1.00 95.12 106 CYS A O 1
ATOM 779 N N . GLY A 1 107 ? 5.035 -5.841 -8.781 1.00 94.25 107 GLY A N 1
ATOM 780 C CA . GLY A 1 107 ? 4.540 -7.163 -9.141 1.00 94.25 107 GLY A CA 1
ATOM 781 C C . GLY A 1 107 ? 4.398 -7.399 -10.639 1.00 94.25 107 GLY A C 1
ATOM 782 O O . GLY A 1 107 ? 4.663 -8.501 -11.121 1.00 94.25 107 GLY A O 1
ATOM 783 N N . ALA A 1 108 ? 4.010 -6.375 -11.402 1.00 93.50 108 ALA A N 1
ATOM 784 C CA . ALA A 1 108 ? 4.005 -6.453 -12.860 1.00 93.50 108 ALA A CA 1
ATOM 785 C C . ALA A 1 108 ? 5.413 -6.746 -13.409 1.00 93.50 108 ALA A C 1
ATOM 787 O O . ALA A 1 108 ? 5.564 -7.671 -14.208 1.00 93.50 108 ALA A O 1
ATOM 788 N N . CYS A 1 109 ? 6.436 -6.045 -12.906 1.00 92.19 109 CYS A N 1
ATOM 789 C CA . CYS A 1 109 ? 7.835 -6.268 -13.280 1.00 92.19 109 CYS A CA 1
ATOM 790 C C . CYS A 1 109 ? 8.311 -7.685 -12.936 1.00 92.19 109 CYS A C 1
ATOM 792 O O . CYS A 1 109 ? 8.884 -8.375 -13.781 1.00 92.19 109 CYS A O 1
ATOM 794 N N . HIS A 1 110 ? 8.042 -8.137 -11.707 1.00 92.62 110 HIS A N 1
ATOM 795 C CA . HIS A 1 110 ? 8.435 -9.461 -11.222 1.00 92.62 110 HIS A CA 1
ATOM 796 C C . HIS A 1 110 ? 7.804 -10.595 -12.039 1.00 92.62 110 HIS A C 1
ATOM 798 O O . HIS A 1 110 ? 8.498 -11.546 -12.398 1.00 92.62 110 HIS A O 1
ATOM 804 N N . ARG A 1 111 ? 6.527 -10.466 -12.430 1.00 90.00 111 ARG A N 1
ATOM 805 C CA . ARG A 1 111 ? 5.878 -11.411 -13.357 1.00 90.00 111 ARG A CA 1
ATOM 806 C C . ARG A 1 111 ? 6.503 -11.382 -14.747 1.00 90.00 111 ARG A C 1
ATOM 808 O O . ARG A 1 111 ? 6.811 -12.442 -15.277 1.00 90.00 111 ARG A O 1
ATOM 815 N N . ALA A 1 112 ? 6.706 -10.196 -15.321 1.00 87.50 112 ALA A N 1
ATOM 816 C CA . ALA A 1 112 ? 7.280 -10.053 -16.660 1.00 87.50 112 ALA A CA 1
ATOM 817 C C . ALA A 1 112 ? 8.715 -10.601 -16.743 1.00 87.50 112 ALA A C 1
ATOM 819 O O . ALA A 1 112 ? 9.108 -11.158 -17.763 1.00 87.50 112 ALA A O 1
ATOM 820 N N . SER A 1 113 ? 9.472 -10.481 -15.650 1.00 85.38 113 SER A N 1
ATOM 821 C CA . SER A 1 113 ? 10.858 -10.950 -15.553 1.00 85.38 113 SER A CA 1
ATOM 822 C C . SER A 1 113 ? 10.984 -12.384 -15.025 1.00 85.38 113 SER A C 1
ATOM 824 O O . SER A 1 113 ? 12.094 -12.902 -14.965 1.00 85.38 113 SER A O 1
ATOM 826 N N . ALA A 1 114 ? 9.877 -13.017 -14.613 1.00 88.94 114 ALA A N 1
ATOM 827 C CA . ALA A 1 114 ? 9.851 -14.309 -13.920 1.00 88.94 114 ALA A CA 1
ATOM 828 C C . ALA A 1 114 ? 10.803 -14.386 -12.703 1.00 88.94 114 ALA A C 1
ATOM 830 O O . ALA A 1 114 ? 11.400 -15.427 -12.423 1.00 88.94 114 ALA A O 1
ATOM 831 N N . VAL A 1 115 ? 10.939 -13.278 -11.965 1.00 87.12 115 VAL A N 1
ATOM 832 C CA . VAL A 1 115 ? 11.760 -13.175 -10.750 1.00 87.12 115 VAL A CA 1
ATOM 833 C C . VAL A 1 115 ? 10.844 -12.933 -9.563 1.00 87.12 115 VAL A C 1
ATOM 835 O O . VAL A 1 115 ? 10.140 -11.930 -9.519 1.00 87.12 115 VAL A O 1
ATOM 838 N N . TYR A 1 116 ? 10.891 -13.827 -8.577 1.00 87.06 116 TYR A N 1
ATOM 839 C CA . TYR A 1 116 ? 10.021 -13.777 -7.405 1.00 87.06 116 TYR A CA 1
ATOM 840 C C . TYR A 1 116 ? 10.872 -13.728 -6.135 1.00 87.06 116 TYR A C 1
ATOM 842 O O . TYR A 1 116 ? 11.456 -14.746 -5.754 1.00 87.06 116 TYR A O 1
ATOM 850 N N . PRO A 1 117 ? 10.979 -12.557 -5.482 1.00 85.44 117 PRO A N 1
ATOM 851 C CA . PRO A 1 117 ? 11.665 -12.450 -4.204 1.00 85.44 117 PRO A CA 1
ATOM 852 C C . PRO A 1 117 ? 11.036 -13.373 -3.161 1.00 85.44 117 PRO A C 1
ATOM 854 O O . PRO A 1 117 ? 9.822 -13.569 -3.140 1.00 85.44 117 PRO A O 1
ATOM 857 N N . THR A 1 118 ? 11.845 -13.911 -2.252 1.00 86.50 118 THR A N 1
ATOM 858 C CA . THR A 1 118 ? 11.307 -14.680 -1.128 1.00 86.50 118 THR A CA 1
ATOM 859 C C . THR A 1 118 ? 10.477 -13.759 -0.229 1.00 86.50 118 THR A C 1
ATOM 861 O O . THR A 1 118 ? 10.991 -12.730 0.214 1.00 86.50 118 THR A O 1
ATOM 864 N N . PRO A 1 119 ? 9.224 -14.122 0.092 1.00 83.44 119 PRO A N 1
ATOM 865 C CA . PRO A 1 119 ? 8.418 -13.360 1.033 1.00 83.44 119 PRO A CA 1
ATOM 866 C C . PRO A 1 119 ? 9.083 -13.257 2.410 1.00 83.44 119 PRO A C 1
ATOM 868 O O . PRO A 1 119 ? 9.507 -14.268 2.974 1.00 83.44 119 PRO A O 1
ATOM 871 N N . SER A 1 120 ? 9.115 -12.054 2.977 1.00 80.12 120 SER A N 1
ATOM 872 C CA . SER A 1 120 ? 9.696 -11.784 4.292 1.00 80.12 120 SER A CA 1
ATOM 873 C C . SER A 1 120 ? 8.583 -11.363 5.247 1.00 80.12 120 SER A C 1
ATOM 875 O O . SER A 1 120 ? 8.135 -10.225 5.167 1.00 80.12 120 SER A O 1
ATOM 877 N N . PRO A 1 121 ? 8.088 -12.250 6.126 1.00 74.31 121 PRO A N 1
ATOM 878 C CA . PRO A 1 121 ? 7.019 -11.876 7.041 1.00 74.31 121 PRO A CA 1
ATOM 879 C C . PRO A 1 121 ? 7.510 -10.806 8.015 1.00 74.31 121 PRO A C 1
ATOM 881 O O . PRO A 1 121 ? 8.553 -10.989 8.655 1.00 74.31 121 PRO A O 1
ATOM 884 N N . LEU A 1 122 ? 6.738 -9.732 8.176 1.00 83.50 122 LEU A N 1
ATOM 885 C CA . LEU A 1 122 ? 6.981 -8.784 9.250 1.00 83.50 122 LEU A CA 1
ATOM 886 C C . LEU A 1 122 ? 6.846 -9.480 10.613 1.00 83.50 122 LEU A C 1
ATOM 888 O O . LEU A 1 122 ? 5.865 -10.175 10.893 1.00 83.50 122 LEU A O 1
ATOM 892 N N . ARG A 1 123 ? 7.852 -9.292 11.471 1.00 84.12 123 ARG A N 1
ATOM 893 C CA . ARG A 1 123 ? 7.872 -9.812 12.841 1.00 84.12 123 ARG A CA 1
ATOM 894 C C . ARG A 1 123 ? 7.727 -8.655 13.814 1.00 84.12 123 ARG A C 1
ATOM 896 O O . ARG A 1 123 ? 8.649 -7.864 13.981 1.00 84.12 123 ARG A O 1
ATOM 903 N N . THR A 1 124 ? 6.578 -8.590 14.465 1.00 84.94 124 THR A N 1
ATOM 904 C CA . THR A 1 124 ? 6.283 -7.658 15.556 1.00 84.94 124 THR A CA 1
ATOM 905 C C . THR A 1 124 ? 6.065 -8.457 16.841 1.00 84.94 124 THR A C 1
ATOM 907 O O . THR A 1 124 ? 5.676 -9.625 16.757 1.00 84.94 124 THR A O 1
ATOM 910 N N . PRO A 1 125 ? 6.333 -7.885 18.028 1.00 86.44 125 PRO A N 1
ATOM 911 C CA . PRO A 1 125 ? 6.006 -8.556 19.280 1.00 86.44 125 PRO A CA 1
ATOM 912 C C . PRO A 1 125 ? 4.490 -8.735 19.402 1.00 86.44 125 PRO A C 1
ATOM 914 O O . PRO A 1 125 ? 3.726 -7.859 18.997 1.00 86.44 125 PRO A O 1
ATOM 917 N N . ASP A 1 126 ? 4.064 -9.849 19.994 1.00 85.81 126 ASP A N 1
ATOM 918 C CA . ASP A 1 126 ? 2.671 -10.024 20.390 1.00 85.81 126 ASP A CA 1
ATOM 919 C C . ASP A 1 126 ? 2.458 -9.317 21.732 1.00 85.81 126 ASP A C 1
ATOM 921 O O . ASP A 1 126 ? 2.994 -9.711 22.770 1.00 85.81 126 ASP A O 1
ATOM 925 N N . VAL A 1 127 ? 1.698 -8.228 21.689 1.00 86.31 127 VAL A N 1
ATOM 926 C CA . VAL A 1 127 ? 1.293 -7.435 22.853 1.00 86.31 127 VAL A CA 1
ATOM 927 C C . VAL A 1 127 ? -0.228 -7.291 22.840 1.00 86.31 127 VAL A C 1
ATOM 929 O O . VAL A 1 127 ? -0.848 -7.452 21.796 1.00 86.31 127 VAL A O 1
ATOM 932 N N . GLY A 1 128 ? -0.844 -7.037 23.994 1.00 83.94 128 GLY A N 1
ATOM 933 C CA . GLY A 1 128 ? -2.299 -6.873 24.102 1.00 83.94 128 GLY A CA 1
ATOM 934 C C . GLY A 1 128 ? -2.784 -5.434 23.890 1.00 83.94 128 GLY A C 1
ATOM 935 O O . GLY A 1 128 ? -1.987 -4.504 23.733 1.00 83.94 128 GLY A O 1
ATOM 936 N N . GLY A 1 129 ? -4.106 -5.253 23.953 1.00 81.31 129 GLY A N 1
ATOM 937 C CA . GLY A 1 129 ? -4.773 -3.951 23.879 1.00 81.31 129 GLY A CA 1
ATOM 938 C C . GLY A 1 129 ? -4.630 -3.261 22.520 1.00 81.31 129 GLY A C 1
ATOM 939 O O . GLY A 1 129 ? -4.289 -3.884 21.514 1.00 81.31 129 GLY A O 1
ATOM 940 N N . ILE A 1 130 ? -4.857 -1.944 22.497 1.00 80.44 130 ILE A N 1
ATOM 941 C CA . ILE A 1 130 ? -4.870 -1.147 21.259 1.00 80.44 130 ILE A CA 1
ATOM 942 C C . ILE A 1 130 ? -3.572 -1.243 20.442 1.00 80.44 130 ILE A C 1
ATOM 944 O O . ILE A 1 130 ? -3.618 -1.289 19.215 1.00 80.44 130 ILE A O 1
ATOM 948 N N . VAL A 1 131 ? -2.410 -1.322 21.102 1.00 84.06 131 VAL A N 1
ATOM 949 C CA . VAL A 1 131 ? -1.117 -1.464 20.412 1.00 84.06 131 VAL A CA 1
ATOM 950 C C . VAL A 1 131 ? -1.035 -2.819 19.713 1.00 84.06 131 VAL A C 1
ATOM 952 O O . VAL A 1 131 ? -0.638 -2.872 18.554 1.00 84.06 131 VAL A O 1
ATOM 955 N N . GLY A 1 132 ? -1.448 -3.896 20.384 1.00 87.19 132 GLY A N 1
ATOM 956 C CA . GLY A 1 132 ? -1.503 -5.237 19.800 1.00 87.19 132 GLY A CA 1
ATOM 957 C C . GLY A 1 132 ? -2.364 -5.292 18.549 1.00 87.19 132 GLY A C 1
ATOM 958 O O . GLY A 1 132 ? -1.920 -5.743 17.497 1.00 87.19 132 GLY A O 1
ATOM 959 N N . HIS A 1 133 ? -3.560 -4.723 18.647 1.00 86.31 133 HIS A N 1
ATOM 960 C CA . HIS A 1 133 ? -4.507 -4.670 17.544 1.00 86.31 133 HIS A CA 1
ATOM 961 C C . HIS A 1 133 ? -3.988 -3.834 16.350 1.00 86.31 133 HIS A C 1
ATOM 963 O O . HIS A 1 133 ? -4.109 -4.249 15.198 1.00 86.31 133 HIS A O 1
ATOM 969 N N . MET A 1 134 ? -3.292 -2.714 16.585 1.00 88.00 134 MET A N 1
ATOM 970 C CA . MET A 1 134 ? -2.632 -1.972 15.494 1.00 88.00 134 MET A CA 1
ATOM 971 C C . MET A 1 134 ? -1.467 -2.754 14.862 1.00 88.00 134 MET A C 1
ATOM 973 O O . MET A 1 134 ? -1.242 -2.662 13.653 1.00 88.00 134 MET A O 1
ATOM 977 N N . LEU A 1 135 ? -0.738 -3.562 15.640 1.00 90.44 135 LEU A N 1
ATOM 978 C CA . LEU A 1 135 ? 0.280 -4.465 15.092 1.00 90.44 135 LEU A CA 1
ATOM 979 C C . LEU A 1 135 ? -0.344 -5.601 14.264 1.00 90.44 135 LEU A C 1
ATOM 981 O O . LEU A 1 135 ? 0.276 -6.056 13.302 1.00 90.44 135 LEU A O 1
ATOM 985 N N . ASP A 1 136 ? -1.570 -6.033 14.568 1.00 91.00 136 ASP A N 1
ATOM 986 C CA . ASP A 1 136 ? -2.322 -6.967 13.722 1.00 91.00 136 ASP A CA 1
ATOM 987 C C . ASP A 1 136 ? -2.675 -6.359 12.367 1.00 91.00 136 ASP A C 1
ATOM 989 O O . ASP A 1 136 ? -2.404 -6.982 11.337 1.00 91.00 136 ASP A O 1
ATOM 993 N N . HIS A 1 137 ? -3.182 -5.122 12.344 1.00 92.19 137 HIS A N 1
ATOM 994 C CA . HIS A 1 137 ? -3.389 -4.386 11.095 1.00 92.19 137 HIS A CA 1
ATOM 995 C C . HIS A 1 137 ? -2.092 -4.247 10.295 1.00 92.19 137 HIS A C 1
ATOM 997 O O . HIS A 1 137 ? -2.082 -4.517 9.095 1.00 92.19 137 HIS A O 1
ATOM 1003 N N . LEU A 1 138 ? -0.981 -3.901 10.950 1.00 92.56 138 LEU A N 1
ATOM 1004 C CA . LEU A 1 138 ? 0.317 -3.773 10.289 1.00 92.56 138 LEU A CA 1
ATOM 1005 C C . LEU A 1 138 ? 0.774 -5.099 9.653 1.00 92.56 138 LEU A C 1
ATOM 1007 O O . LEU A 1 138 ? 1.169 -5.113 8.488 1.00 92.56 138 LEU A O 1
ATOM 1011 N N . ARG A 1 139 ? 0.675 -6.223 10.376 1.00 93.94 139 ARG A N 1
ATOM 1012 C CA . ARG A 1 139 ? 0.993 -7.566 9.845 1.00 93.94 139 ARG A CA 1
ATOM 1013 C C . ARG A 1 139 ? 0.094 -7.957 8.672 1.00 93.94 139 ARG A C 1
ATOM 1015 O O . ARG A 1 139 ? 0.541 -8.618 7.729 1.00 93.94 139 ARG A O 1
ATOM 1022 N N . ALA A 1 140 ? -1.177 -7.577 8.733 1.00 95.38 140 ALA A N 1
ATOM 1023 C CA . ALA A 1 140 ? -2.139 -7.861 7.682 1.00 95.38 140 ALA A CA 1
ATOM 1024 C C . ALA A 1 140 ? -1.851 -7.038 6.414 1.00 95.38 140 ALA A C 1
ATOM 1026 O O . ALA A 1 140 ? -1.782 -7.601 5.319 1.00 95.38 140 ALA A O 1
ATOM 1027 N N . MET A 1 141 ? -1.574 -5.741 6.573 1.00 95.94 141 MET A N 1
ATOM 1028 C CA . MET A 1 141 ? -1.186 -4.846 5.481 1.00 95.94 141 MET A CA 1
ATOM 1029 C C . MET A 1 141 ? 0.154 -5.238 4.853 1.00 95.94 141 MET A C 1
ATOM 1031 O O . MET A 1 141 ? 0.257 -5.233 3.630 1.00 95.94 141 MET A O 1
ATOM 1035 N N . ASP A 1 142 ? 1.148 -5.659 5.643 1.00 95.56 142 ASP A N 1
ATOM 1036 C CA . ASP A 1 142 ? 2.410 -6.218 5.129 1.00 95.56 142 ASP A CA 1
ATOM 1037 C C . ASP A 1 142 ? 2.168 -7.461 4.253 1.00 95.56 142 ASP A C 1
ATOM 1039 O O . ASP A 1 142 ? 2.735 -7.605 3.169 1.00 95.56 142 ASP A O 1
ATOM 1043 N N . SER A 1 143 ? 1.260 -8.344 4.673 1.00 96.31 143 SER A N 1
ATOM 1044 C CA . SER A 1 143 ? 0.907 -9.533 3.889 1.00 96.31 143 SER A CA 1
ATOM 1045 C C . SER A 1 143 ? 0.212 -9.163 2.569 1.00 96.31 143 SER A C 1
ATOM 1047 O O . SER A 1 143 ? 0.580 -9.686 1.515 1.00 96.31 143 SER A O 1
ATOM 1049 N N . LEU A 1 144 ? -0.730 -8.211 2.586 1.00 97.00 144 LEU A N 1
ATOM 1050 C CA . LEU A 1 144 ? -1.361 -7.690 1.364 1.00 97.00 144 LEU A CA 1
ATOM 1051 C C . LEU A 1 144 ? -0.346 -7.010 0.433 1.00 97.00 144 LEU A C 1
ATOM 1053 O O . LEU A 1 144 ? -0.350 -7.265 -0.772 1.00 97.00 144 LEU A O 1
ATOM 1057 N N . LEU A 1 145 ? 0.563 -6.204 0.988 1.00 96.44 145 LEU A N 1
ATOM 1058 C CA . LEU A 1 145 ? 1.638 -5.533 0.260 1.00 96.44 145 LEU A CA 1
ATOM 1059 C C . LEU A 1 145 ? 2.524 -6.546 -0.470 1.00 96.44 145 LEU A C 1
ATOM 1061 O O . LEU A 1 145 ? 2.783 -6.401 -1.665 1.00 96.44 145 LEU A O 1
ATOM 1065 N N . GLN A 1 146 ? 2.930 -7.624 0.204 1.00 94.31 146 GLN A N 1
ATOM 1066 C CA . GLN A 1 146 ? 3.671 -8.720 -0.430 1.00 94.31 146 GLN A CA 1
ATOM 1067 C C . GLN A 1 146 ? 2.846 -9.425 -1.518 1.00 94.31 146 GLN A C 1
ATOM 1069 O O . GLN A 1 146 ? 3.401 -9.870 -2.524 1.00 94.31 146 GLN A O 1
ATOM 1074 N N . GLY A 1 147 ? 1.522 -9.485 -1.367 1.00 94.94 147 GLY A N 1
ATOM 1075 C CA . GLY A 1 147 ? 0.600 -9.955 -2.402 1.00 94.94 147 GLY A CA 1
ATOM 1076 C C . GLY A 1 147 ? 0.564 -9.087 -3.668 1.00 94.94 147 GLY A C 1
ATOM 1077 O O . GLY A 1 147 ? 0.237 -9.606 -4.736 1.00 94.94 147 GLY A O 1
ATOM 1078 N N . LEU A 1 148 ? 0.938 -7.806 -3.578 1.00 94.88 148 LEU A N 1
ATOM 1079 C CA . LEU A 1 148 ? 1.100 -6.898 -4.722 1.00 94.88 148 LEU A CA 1
ATOM 1080 C C . LEU A 1 148 ? 2.527 -6.906 -5.275 1.00 94.88 148 LEU A C 1
ATOM 1082 O O . LEU A 1 148 ? 2.712 -7.001 -6.486 1.00 94.88 148 LEU A O 1
ATOM 1086 N N . VAL A 1 149 ? 3.527 -6.810 -4.396 1.00 94.81 149 VAL A N 1
ATOM 1087 C CA . VAL A 1 149 ? 4.936 -6.608 -4.765 1.00 94.81 149 VAL A CA 1
ATOM 1088 C C . VAL A 1 149 ? 5.617 -7.911 -5.190 1.00 94.81 149 VAL A C 1
ATOM 1090 O O . VAL A 1 149 ? 6.366 -7.900 -6.161 1.00 94.81 149 VAL A O 1
ATOM 1093 N N . ILE A 1 150 ? 5.355 -9.039 -4.515 1.00 91.25 150 ILE A N 1
ATOM 1094 C CA . ILE A 1 150 ? 5.915 -10.387 -4.809 1.00 91.25 150 ILE A CA 1
ATOM 1095 C C . ILE A 1 150 ? 4.940 -11.244 -5.654 1.00 91.25 150 ILE A C 1
ATOM 1097 O O . ILE A 1 150 ? 5.181 -12.404 -5.976 1.00 91.25 150 ILE A O 1
ATOM 1101 N N . PRO A 1 151 ? 3.920 -10.600 -6.215 1.00 89.31 151 PRO A N 1
ATOM 1102 C CA . PRO A 1 151 ? 2.609 -11.150 -6.590 1.00 89.31 151 PRO A CA 1
ATOM 1103 C C . PRO A 1 151 ? 2.258 -12.534 -6.032 1.00 89.31 151 PRO A C 1
ATOM 1105 O O . PRO A 1 151 ? 2.101 -13.501 -6.775 1.00 89.31 151 PRO A O 1
ATOM 1108 N N . SER A 1 152 ? 2.113 -12.630 -4.709 1.00 93.44 152 SER A N 1
ATOM 1109 C CA . SER A 1 152 ? 1.783 -13.888 -4.032 1.00 93.44 152 SER A CA 1
ATOM 1110 C C . SER A 1 152 ? 0.317 -13.942 -3.595 1.00 93.44 152 SER A C 1
ATOM 1112 O O . SER A 1 152 ? -0.084 -13.250 -2.659 1.00 93.44 152 SER A O 1
ATOM 1114 N N . ASP A 1 153 ? -0.467 -14.833 -4.206 1.00 94.31 153 ASP A N 1
ATOM 1115 C CA . ASP A 1 153 ? -1.866 -15.078 -3.814 1.00 94.31 153 ASP A CA 1
ATOM 1116 C C . ASP A 1 153 ? -1.991 -15.543 -2.363 1.00 94.31 153 ASP A C 1
ATOM 1118 O O . ASP A 1 153 ? -2.885 -15.105 -1.644 1.00 94.31 153 ASP A O 1
ATOM 1122 N N . ALA A 1 154 ? -1.056 -16.378 -1.904 1.00 94.19 154 ALA A N 1
ATOM 1123 C CA . ALA A 1 154 ? -1.029 -16.850 -0.524 1.00 94.19 154 ALA A CA 1
ATOM 1124 C C . AL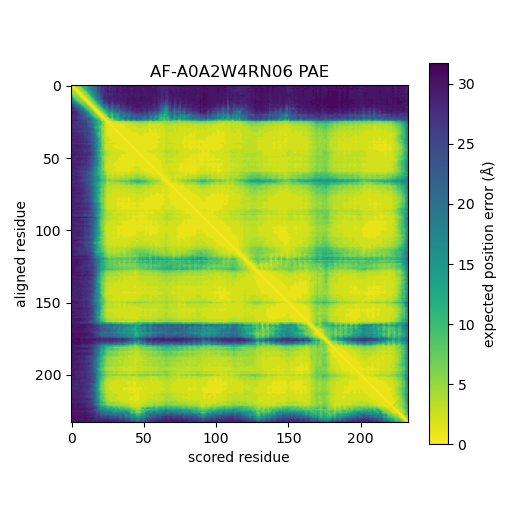A A 1 154 ? -0.830 -15.697 0.473 1.00 94.19 154 ALA A C 1
ATOM 1126 O O . ALA A 1 154 ? -1.492 -15.658 1.507 1.00 94.19 154 ALA A O 1
ATOM 1127 N N . ARG A 1 155 ? 0.055 -14.738 0.160 1.00 95.44 155 ARG A N 1
ATOM 1128 C CA . ARG A 1 155 ? 0.276 -13.555 1.007 1.00 95.44 155 ARG A CA 1
ATOM 1129 C C . ARG A 1 155 ? -0.921 -12.616 0.992 1.00 95.44 155 ARG A C 1
ATOM 1131 O O . ARG A 1 155 ? -1.324 -12.144 2.051 1.00 95.44 155 ARG A O 1
ATOM 1138 N N . TRP A 1 156 ? -1.528 -12.420 -0.175 1.00 97.06 156 TRP A N 1
ATOM 1139 C CA . TRP A 1 156 ? -2.754 -11.641 -0.288 1.00 97.06 156 TRP A CA 1
ATOM 1140 C C . TRP A 1 156 ? -3.892 -12.240 0.554 1.00 97.06 156 TRP A C 1
ATOM 1142 O O . TRP A 1 156 ? -4.473 -11.554 1.392 1.00 97.06 156 TRP A O 1
ATOM 1152 N N . ALA A 1 157 ? -4.161 -13.539 0.399 1.00 96.69 157 ALA A 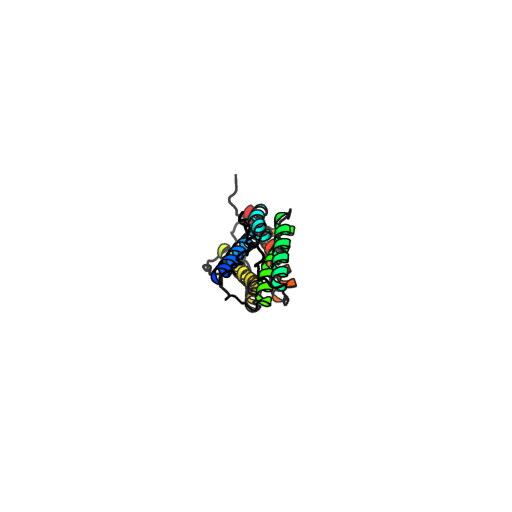N 1
ATOM 1153 C CA . ALA A 1 157 ? -5.200 -14.238 1.153 1.00 96.69 157 ALA A CA 1
ATOM 1154 C C . ALA A 1 157 ? -4.942 -14.211 2.669 1.00 96.69 157 ALA A C 1
ATOM 1156 O O . ALA A 1 157 ? -5.868 -13.998 3.450 1.00 96.69 157 ALA A O 1
ATOM 1157 N N . GLU A 1 158 ? -3.687 -14.380 3.091 1.00 95.44 158 GLU A N 1
ATOM 1158 C CA . GLU A 1 158 ? -3.303 -14.282 4.501 1.00 95.44 158 GLU A CA 1
ATOM 1159 C C . GLU A 1 158 ? -3.549 -12.876 5.065 1.00 95.44 158 GLU A C 1
ATOM 1161 O O . GLU A 1 158 ? -4.083 -12.741 6.164 1.00 95.44 158 GLU A O 1
ATOM 1166 N N . GLY A 1 159 ? -3.209 -11.826 4.314 1.00 95.56 159 GLY A N 1
ATOM 1167 C CA . GLY A 1 159 ? -3.470 -10.445 4.716 1.00 95.56 159 GLY A CA 1
ATOM 1168 C C . GLY A 1 159 ? -4.962 -10.139 4.842 1.00 95.56 159 GLY A C 1
ATOM 1169 O O . GLY A 1 159 ? -5.394 -9.615 5.867 1.00 95.56 159 GLY A O 1
ATOM 1170 N N . ALA A 1 160 ? -5.763 -10.550 3.855 1.00 96.69 160 ALA A N 1
ATOM 1171 C CA . ALA A 1 160 ? -7.217 -10.395 3.889 1.00 96.69 160 ALA A CA 1
ATOM 1172 C C . ALA A 1 160 ? -7.834 -11.120 5.097 1.00 96.69 160 ALA A C 1
ATOM 1174 O O . ALA A 1 160 ? -8.621 -10.540 5.842 1.00 96.69 160 ALA A O 1
ATOM 1175 N N . LYS A 1 161 ? -7.407 -12.364 5.349 1.00 95.06 161 LYS A N 1
ATOM 1176 C CA . LYS A 1 161 ? -7.848 -13.151 6.506 1.00 95.06 161 LYS A CA 1
ATOM 1177 C C . LYS A 1 161 ? -7.478 -12.486 7.831 1.00 95.06 161 LYS A C 1
ATOM 1179 O O . LYS A 1 161 ? -8.297 -12.472 8.743 1.00 95.06 161 LYS A O 1
ATOM 1184 N N . ARG A 1 162 ? -6.257 -11.957 7.957 1.00 92.69 162 ARG A N 1
ATOM 1185 C CA . ARG A 1 162 ? -5.803 -11.267 9.175 1.00 92.69 162 ARG A CA 1
ATOM 1186 C C . ARG A 1 162 ? -6.605 -10.003 9.447 1.00 92.69 162 ARG A C 1
ATOM 1188 O O . ARG A 1 162 ? -7.006 -9.814 10.586 1.00 92.69 162 ARG A O 1
ATOM 1195 N N . LEU A 1 163 ? -6.873 -9.185 8.425 1.00 91.75 163 LEU A N 1
ATOM 1196 C CA . LEU A 1 163 ? -7.729 -8.004 8.579 1.00 91.75 163 LEU A CA 1
ATOM 1197 C C . LEU A 1 163 ? -9.147 -8.394 9.005 1.00 91.75 163 LEU A C 1
ATOM 1199 O O . LEU A 1 163 ? -9.687 -7.788 9.919 1.00 91.75 163 LEU A O 1
ATOM 1203 N N . ALA A 1 164 ? -9.725 -9.434 8.397 1.00 89.62 164 ALA A N 1
ATOM 1204 C CA . ALA A 1 164 ? -11.059 -9.912 8.759 1.00 89.62 164 ALA A CA 1
ATOM 1205 C C . ALA A 1 164 ? -11.130 -10.474 10.195 1.00 89.62 164 ALA A C 1
ATOM 1207 O O . ALA A 1 164 ? -12.182 -10.446 10.827 1.00 89.62 164 ALA A O 1
ATOM 1208 N N . ALA A 1 165 ? -10.016 -11.011 10.701 1.00 83.44 165 ALA A N 1
ATOM 1209 C CA . ALA A 1 165 ? -9.924 -11.679 11.997 1.00 83.44 165 ALA A CA 1
ATOM 1210 C C . ALA A 1 165 ? -9.399 -10.792 13.132 1.00 83.44 165 ALA A C 1
ATOM 1212 O O . ALA A 1 165 ? -9.188 -11.312 14.227 1.00 83.44 165 ALA A O 1
ATOM 1213 N N . ALA A 1 166 ? -9.180 -9.497 12.900 1.00 69.25 166 ALA A N 1
ATOM 1214 C CA . ALA A 1 166 ? -8.666 -8.566 13.897 1.00 69.25 166 ALA A CA 1
ATOM 1215 C C . ALA A 1 166 ? -9.776 -7.658 14.464 1.00 69.25 166 ALA A C 1
ATOM 1217 O O . ALA A 1 166 ? -9.641 -6.448 14.343 1.00 69.25 166 ALA A O 1
ATOM 1218 N N . PRO A 1 167 ? -10.865 -8.166 15.080 1.00 65.94 167 PRO A N 1
ATOM 1219 C CA . PRO A 1 167 ? -11.863 -7.285 15.663 1.00 65.94 167 PRO A CA 1
ATOM 1220 C C . PRO A 1 167 ? -11.274 -6.571 16.879 1.00 65.94 167 PRO A C 1
ATOM 1222 O O . PRO A 1 167 ? -10.737 -7.211 17.786 1.00 65.94 167 PRO A O 1
ATOM 1225 N N . MET A 1 168 ? -11.426 -5.251 16.940 1.00 67.81 168 MET A N 1
ATOM 1226 C CA . MET A 1 168 ? -11.128 -4.509 18.161 1.00 67.81 168 MET A CA 1
ATOM 1227 C C . MET A 1 168 ? -12.184 -4.834 19.228 1.00 67.81 168 MET A C 1
ATOM 1229 O O . MET A 1 168 ? -13.341 -4.405 19.127 1.00 67.81 168 MET A O 1
ATOM 1233 N N . ALA A 1 169 ? -11.840 -5.607 20.265 1.00 65.50 169 ALA A N 1
ATOM 1234 C CA . ALA A 1 169 ? -12.808 -5.874 21.320 1.00 65.50 169 ALA A CA 1
ATOM 1235 C C . ALA A 1 169 ? -13.053 -4.589 22.119 1.00 65.50 169 ALA A C 1
ATOM 1237 O O . ALA A 1 169 ? -12.146 -3.806 22.389 1.00 65.50 169 ALA A O 1
ATOM 1238 N N . ARG A 1 170 ? -14.288 -4.386 22.596 1.00 62.91 170 ARG A N 1
ATOM 1239 C CA . ARG A 1 170 ? -14.603 -3.246 23.478 1.00 62.91 170 ARG A CA 1
ATOM 1240 C C . ARG A 1 170 ? -13.719 -3.213 24.734 1.00 62.91 170 ARG A C 1
ATOM 1242 O O . ARG A 1 170 ? -13.506 -2.144 25.291 1.00 62.91 170 ARG A O 1
ATOM 1249 N N . ALA A 1 171 ? -13.236 -4.373 25.175 1.00 63.44 171 ALA A N 1
ATOM 1250 C CA . ALA A 1 171 ? -12.320 -4.499 26.303 1.00 63.44 171 ALA A CA 1
ATOM 1251 C C . ALA A 1 171 ? -10.888 -4.016 25.992 1.00 63.44 171 ALA A C 1
ATOM 1253 O O . ALA A 1 171 ? -10.165 -3.681 26.924 1.00 63.44 171 ALA A O 1
ATOM 1254 N N . ASP A 1 172 ? -10.497 -3.942 24.715 1.00 66.50 172 ASP A N 1
ATOM 1255 C CA . ASP A 1 172 ? -9.174 -3.470 24.274 1.00 66.50 172 ASP A CA 1
ATOM 1256 C C . ASP A 1 172 ? -9.094 -1.939 24.173 1.00 66.50 172 ASP A C 1
ATOM 1258 O O . ASP A 1 172 ? -8.025 -1.371 23.928 1.00 66.50 172 ASP A O 1
ATOM 1262 N N . LEU A 1 173 ? -10.231 -1.268 24.364 1.00 64.50 173 LEU A N 1
ATOM 1263 C CA . LEU A 1 173 ? -10.387 0.172 24.253 1.00 64.50 173 LEU A CA 1
ATOM 1264 C C . LEU A 1 173 ? -10.256 0.846 25.626 1.00 64.50 173 LEU A C 1
ATOM 1266 O O . LEU A 1 173 ? -10.735 0.298 26.624 1.00 64.50 173 LEU A O 1
ATOM 1270 N N . PRO A 1 174 ? -9.650 2.048 25.704 1.00 62.06 174 PRO A N 1
ATOM 1271 C CA . PRO A 1 174 ? -9.600 2.807 26.945 1.00 62.06 174 PRO A CA 1
ATOM 1272 C C . PRO A 1 174 ? -11.004 2.985 27.557 1.00 62.06 174 PRO A C 1
ATOM 1274 O O . PRO A 1 174 ? -11.969 3.181 26.815 1.00 62.06 174 PRO A O 1
ATOM 1277 N N . PRO A 1 175 ? -11.144 2.965 28.898 1.00 57.25 175 PRO A N 1
ATOM 1278 C CA . PRO A 1 175 ? -12.438 3.138 29.568 1.00 57.25 175 PRO A CA 1
ATOM 1279 C C . PRO A 1 175 ? -13.125 4.473 29.250 1.00 57.25 175 PRO A C 1
ATOM 1281 O O . PRO A 1 175 ? -14.348 4.570 29.352 1.00 57.25 175 PRO A O 1
ATOM 1284 N N . ASP A 1 176 ? -12.343 5.491 28.876 1.00 59.22 176 ASP A N 1
ATOM 1285 C CA . ASP A 1 176 ? -12.843 6.802 28.475 1.00 59.22 176 ASP A CA 1
ATOM 1286 C C . ASP A 1 176 ? -13.497 6.724 27.086 1.00 59.22 176 ASP A C 1
ATOM 1288 O O . ASP A 1 176 ? -12.913 6.235 26.118 1.00 59.22 176 ASP A O 1
ATOM 1292 N N . HIS A 1 177 ? -14.740 7.191 26.995 1.00 53.72 177 HIS A N 1
ATOM 1293 C CA . HIS A 1 177 ? -15.694 6.945 25.911 1.00 53.72 177 HIS A CA 1
ATOM 1294 C C . HIS A 1 177 ? -15.395 7.700 24.601 1.00 53.72 177 HIS A C 1
ATOM 1296 O O . HIS A 1 177 ? -16.312 8.010 23.842 1.00 53.72 177 HIS A O 1
ATOM 1302 N N . GLY A 1 178 ? -14.121 7.954 24.290 1.00 57.47 178 GLY A N 1
ATOM 1303 C CA . GLY A 1 178 ? -13.659 8.630 23.073 1.00 57.47 178 GLY A CA 1
ATOM 1304 C C . GLY A 1 178 ? -13.958 7.889 21.764 1.00 57.47 178 GLY A C 1
ATOM 1305 O O . GLY A 1 178 ? -13.629 8.389 20.693 1.00 57.47 178 GLY A O 1
ATOM 1306 N N . LEU A 1 179 ? -14.608 6.720 21.815 1.00 64.25 179 LEU A N 1
ATOM 1307 C CA . LEU A 1 179 ? -15.116 6.010 20.641 1.00 64.25 179 LEU A CA 1
ATOM 1308 C C . LEU A 1 179 ? -16.281 6.765 20.014 1.00 64.25 179 LEU A C 1
ATOM 1310 O O . LEU A 1 179 ? -17.465 6.491 20.262 1.00 64.25 179 LEU A O 1
ATOM 1314 N N . THR A 1 180 ? -15.931 7.701 19.149 1.00 72.12 180 THR A N 1
ATOM 1315 C CA . THR A 1 180 ? -16.892 8.387 18.303 1.00 72.12 180 THR A CA 1
ATOM 1316 C C . THR A 1 180 ? -17.538 7.386 17.327 1.00 72.12 180 THR A C 1
ATOM 1318 O O . THR A 1 180 ? -16.948 6.349 16.998 1.00 72.12 180 THR A O 1
ATOM 1321 N N . PRO A 1 181 ? -18.769 7.643 16.851 1.00 78.94 181 PRO A N 1
ATOM 1322 C CA . PRO A 1 181 ? -19.361 6.878 15.753 1.00 78.94 181 PRO A CA 1
ATOM 1323 C C . PRO A 1 181 ? -18.432 6.743 14.537 1.00 78.94 181 PRO A C 1
ATOM 1325 O O . PRO A 1 181 ? -18.450 5.713 13.875 1.00 78.94 181 PRO A O 1
ATOM 1328 N N . GLN A 1 182 ? -17.584 7.745 14.292 1.00 78.19 182 GLN A N 1
ATOM 1329 C CA . GLN A 1 182 ? -16.620 7.774 13.198 1.00 78.19 182 GLN A CA 1
ATOM 1330 C C . GLN A 1 182 ? -15.522 6.711 13.345 1.00 78.19 182 GLN A C 1
ATOM 1332 O O . GLN A 1 182 ? -15.209 6.047 12.363 1.00 78.19 182 GLN A O 1
ATOM 1337 N N . VAL A 1 183 ? -14.979 6.495 14.551 1.00 78.69 183 VAL A N 1
ATOM 1338 C CA . VAL A 1 183 ? -13.980 5.429 14.788 1.00 78.69 183 VAL A CA 1
ATOM 1339 C C . VAL A 1 183 ? -14.606 4.049 14.577 1.00 78.69 183 VAL A C 1
ATOM 1341 O O . VAL A 1 183 ? -14.024 3.200 13.910 1.00 78.69 183 VAL A O 1
ATOM 1344 N N . ARG A 1 184 ? -15.840 3.838 15.060 1.00 79.56 184 ARG A N 1
ATOM 1345 C CA . ARG A 1 184 ? -16.568 2.579 14.811 1.00 79.56 184 ARG A CA 1
ATOM 1346 C C . ARG A 1 184 ? -16.854 2.353 13.331 1.00 79.56 184 ARG A C 1
ATOM 1348 O O . ARG A 1 184 ? -16.759 1.223 12.869 1.00 79.56 184 ARG A O 1
ATOM 1355 N N . GLN A 1 185 ? -17.210 3.406 12.598 1.00 83.88 185 GLN A N 1
ATOM 1356 C CA . GLN A 1 185 ? -17.436 3.293 11.162 1.00 83.88 185 GLN A CA 1
ATOM 1357 C C . GLN A 1 185 ? -16.140 2.953 10.423 1.00 83.88 185 GLN A C 1
ATOM 1359 O O . GLN A 1 185 ? -16.166 2.095 9.553 1.00 83.88 185 GLN A O 1
ATOM 1364 N N . ALA A 1 186 ? -15.008 3.554 10.801 1.00 83.31 186 ALA A N 1
ATOM 1365 C CA . ALA A 1 186 ? -13.718 3.218 10.207 1.00 83.31 186 ALA A CA 1
ATOM 1366 C C . ALA A 1 186 ? -13.350 1.737 10.424 1.00 83.31 186 ALA A C 1
ATOM 1368 O O . ALA A 1 186 ? -12.887 1.092 9.490 1.00 83.31 186 ALA A O 1
ATOM 1369 N N . GLU A 1 187 ? -13.627 1.176 11.603 1.00 84.31 187 GLU A N 1
ATOM 1370 C CA . GLU A 1 187 ? -13.433 -0.258 11.877 1.00 84.31 187 GLU A CA 1
ATOM 1371 C C . GLU A 1 187 ? -14.349 -1.154 11.021 1.00 84.31 187 GLU A C 1
ATOM 1373 O O . GLU A 1 187 ? -13.928 -2.189 10.503 1.00 84.31 187 GLU A O 1
ATOM 1378 N N . ILE A 1 188 ? -15.615 -0.762 10.839 1.00 87.06 188 ILE A N 1
ATOM 1379 C CA . ILE A 1 188 ? -16.548 -1.469 9.944 1.00 87.06 188 ILE A CA 1
ATOM 1380 C C . ILE A 1 188 ? -16.035 -1.425 8.501 1.00 87.06 188 ILE A C 1
ATOM 1382 O O . ILE A 1 188 ? -16.047 -2.446 7.812 1.00 87.06 188 ILE A O 1
ATOM 1386 N N . ASP A 1 189 ? -15.559 -0.262 8.057 1.00 90.06 189 ASP A N 1
ATOM 1387 C CA . ASP A 1 189 ? -15.005 -0.075 6.720 1.00 90.06 189 ASP A CA 1
ATOM 1388 C C . ASP A 1 189 ? -13.786 -0.991 6.502 1.00 90.06 189 ASP A C 1
ATOM 1390 O O . ASP A 1 189 ? -13.706 -1.646 5.463 1.00 90.06 189 ASP A O 1
ATOM 1394 N N . VAL A 1 190 ? -12.869 -1.102 7.477 1.00 89.50 190 VAL A N 1
ATOM 1395 C CA . VAL A 1 190 ? -11.703 -2.007 7.395 1.00 89.50 190 VAL A CA 1
ATOM 1396 C C . VAL A 1 190 ? -12.140 -3.452 7.153 1.00 89.50 190 VAL A C 1
ATOM 1398 O O . VAL A 1 190 ? -11.622 -4.095 6.238 1.00 89.50 190 VAL A O 1
ATOM 1401 N N . HIS A 1 191 ? -13.120 -3.956 7.907 1.00 89.44 191 HIS A N 1
ATOM 1402 C CA . HIS A 1 191 ? -13.632 -5.316 7.720 1.00 89.44 191 HIS A CA 1
ATOM 1403 C C . HIS A 1 191 ? -14.322 -5.499 6.360 1.00 89.44 191 HIS A C 1
ATOM 1405 O O . HIS A 1 191 ? -14.087 -6.496 5.680 1.00 89.44 191 HIS A O 1
ATOM 1411 N N . ALA A 1 192 ? -15.098 -4.512 5.902 1.00 91.81 192 ALA A N 1
ATOM 1412 C CA . ALA A 1 192 ? -15.715 -4.561 4.578 1.00 91.81 192 ALA A CA 1
ATOM 1413 C C . ALA A 1 192 ? -14.664 -4.599 3.450 1.00 91.81 192 ALA A C 1
ATOM 1415 O O . ALA A 1 192 ? -14.819 -5.327 2.464 1.00 91.81 192 ALA A O 1
ATOM 1416 N N . PHE A 1 193 ? -13.562 -3.853 3.585 1.00 94.19 193 PHE A N 1
ATOM 1417 C CA . PHE A 1 193 ? -12.449 -3.937 2.638 1.00 94.19 193 PHE A CA 1
ATOM 1418 C C . PHE A 1 193 ? -11.652 -5.241 2.778 1.00 94.19 193 PHE A C 1
ATOM 1420 O O . PHE A 1 193 ? -11.124 -5.714 1.773 1.00 94.19 193 PHE A O 1
ATOM 1427 N N . ALA A 1 194 ? -11.606 -5.864 3.958 1.00 93.00 194 ALA A N 1
ATOM 1428 C CA . ALA A 1 194 ? -11.030 -7.197 4.139 1.00 93.00 194 ALA A CA 1
ATOM 1429 C C . ALA A 1 194 ? -11.815 -8.266 3.357 1.00 93.00 194 ALA A C 1
ATOM 1431 O O . ALA A 1 194 ? -11.211 -9.079 2.656 1.00 93.00 194 ALA A O 1
ATOM 1432 N N . ASP A 1 195 ? -13.149 -8.211 3.383 1.00 94.19 195 ASP A N 1
ATOM 1433 C CA . ASP A 1 195 ? -14.011 -9.104 2.596 1.00 94.19 195 ASP A CA 1
ATOM 1434 C C . ASP A 1 195 ? -13.832 -8.885 1.083 1.00 94.19 195 ASP A C 1
ATOM 1436 O O . ASP A 1 195 ? -13.725 -9.837 0.297 1.00 94.19 195 ASP A O 1
ATOM 1440 N N . ARG A 1 196 ? -13.717 -7.621 0.653 1.00 96.31 196 ARG A N 1
ATOM 1441 C CA . ARG A 1 196 ? -13.361 -7.290 -0.738 1.00 96.31 196 ARG A CA 1
ATOM 1442 C C . ARG A 1 196 ? -11.969 -7.806 -1.103 1.00 96.31 196 ARG A C 1
ATOM 1444 O O . ARG A 1 196 ? -11.791 -8.343 -2.192 1.00 96.31 196 ARG A O 1
ATOM 1451 N N . ALA A 1 197 ? -10.990 -7.696 -0.206 1.00 96.69 197 ALA A N 1
ATOM 1452 C CA . ALA A 1 197 ? -9.655 -8.241 -0.428 1.00 96.69 197 ALA A CA 1
ATOM 1453 C C . ALA A 1 197 ? -9.707 -9.766 -0.589 1.00 96.69 197 ALA A C 1
ATOM 1455 O O . ALA A 1 197 ? -9.085 -10.298 -1.505 1.00 96.69 197 ALA A O 1
ATOM 1456 N N . ALA A 1 198 ? -10.491 -10.472 0.229 1.00 97.00 198 ALA A N 1
ATOM 1457 C CA . ALA A 1 198 ? -10.619 -11.929 0.173 1.00 97.00 198 ALA A CA 1
ATOM 1458 C C . ALA A 1 198 ? -11.171 -12.445 -1.168 1.00 97.00 198 ALA A C 1
ATOM 1460 O O . ALA A 1 198 ? -10.865 -13.566 -1.571 1.00 97.00 198 ALA A O 1
ATOM 1461 N N . THR A 1 199 ? -11.955 -11.626 -1.872 1.00 96.44 199 THR A N 1
ATOM 1462 C CA . THR A 1 199 ? -12.556 -11.964 -3.172 1.00 96.44 199 THR A CA 1
ATOM 1463 C C . THR A 1 199 ? -11.783 -11.405 -4.374 1.00 96.44 199 THR A C 1
ATOM 1465 O O . THR A 1 199 ? -12.086 -11.758 -5.513 1.00 96.44 199 THR A O 1
ATOM 1468 N N . ALA A 1 200 ? -10.752 -10.582 -4.151 1.00 96.62 200 ALA A N 1
ATOM 1469 C CA . ALA A 1 200 ? -9.952 -9.969 -5.209 1.00 96.62 200 ALA A CA 1
ATOM 1470 C C . ALA A 1 200 ? -8.967 -10.969 -5.850 1.00 96.62 200 ALA A C 1
ATOM 1472 O O . ALA A 1 200 ? -7.898 -11.280 -5.303 1.00 96.62 200 ALA A O 1
ATOM 1473 N N . SER A 1 201 ? -9.310 -11.451 -7.047 1.00 91.00 201 SER A N 1
ATOM 1474 C CA . SER A 1 201 ? -8.514 -12.436 -7.792 1.00 91.00 201 SER A CA 1
ATOM 1475 C C . SER A 1 201 ? -7.501 -11.838 -8.770 1.00 91.00 201 SER A C 1
ATOM 1477 O O . SER A 1 201 ? -6.537 -12.514 -9.116 1.00 91.00 201 SER A O 1
ATOM 1479 N N . ASP A 1 202 ? -7.687 -10.598 -9.226 1.00 93.81 202 ASP A N 1
ATOM 1480 C CA . ASP A 1 202 ? -6.804 -9.953 -10.203 1.00 93.81 202 ASP A CA 1
ATOM 1481 C C . ASP A 1 202 ? -6.032 -8.759 -9.621 1.00 93.81 202 ASP A C 1
ATOM 1483 O O . ASP A 1 202 ? -6.406 -8.146 -8.621 1.00 93.81 202 ASP A O 1
ATOM 1487 N N . SER A 1 203 ? -4.920 -8.414 -10.274 1.00 92.88 203 SER A N 1
ATOM 1488 C CA . SER A 1 203 ? -4.017 -7.355 -9.809 1.00 92.88 203 SER A CA 1
ATOM 1489 C C . SER A 1 203 ? -4.677 -5.973 -9.775 1.00 92.88 203 SER A C 1
ATOM 1491 O O . SER A 1 203 ? -4.254 -5.145 -8.971 1.00 92.88 203 SER A O 1
ATOM 1493 N N . GLY A 1 204 ? -5.665 -5.706 -10.634 1.00 96.38 204 GLY A N 1
ATOM 1494 C CA . GLY A 1 204 ? -6.355 -4.419 -10.698 1.00 96.38 204 GLY A CA 1
ATOM 1495 C C . GLY A 1 204 ? -7.223 -4.216 -9.465 1.00 96.38 204 GLY A C 1
ATOM 1496 O O . GLY A 1 204 ? -6.980 -3.291 -8.691 1.00 96.38 204 GLY A O 1
ATOM 1497 N N . THR A 1 205 ? -8.135 -5.153 -9.202 1.00 97.38 205 THR A N 1
ATOM 1498 C CA . THR A 1 205 ? -8.994 -5.107 -8.011 1.00 97.38 205 THR A CA 1
ATOM 1499 C C . THR A 1 205 ? -8.182 -5.130 -6.716 1.00 97.38 205 THR A C 1
ATOM 1501 O O . THR A 1 205 ? -8.498 -4.393 -5.784 1.00 97.38 205 THR A O 1
ATOM 1504 N N . ARG A 1 206 ? -7.083 -5.896 -6.646 1.00 98.00 206 ARG A N 1
ATOM 1505 C CA . ARG A 1 206 ? -6.179 -5.855 -5.481 1.00 98.00 206 ARG A CA 1
ATOM 1506 C C . ARG A 1 206 ? -5.571 -4.470 -5.259 1.00 98.00 206 ARG A C 1
ATOM 1508 O O . ARG A 1 206 ? -5.485 -4.013 -4.125 1.00 98.00 206 ARG A O 1
ATOM 1515 N N . THR A 1 207 ? -5.172 -3.791 -6.332 1.00 98.25 207 THR A N 1
ATOM 1516 C CA . THR A 1 207 ? -4.608 -2.435 -6.260 1.00 98.25 207 THR A CA 1
ATOM 1517 C C . THR A 1 207 ? -5.634 -1.437 -5.723 1.00 98.25 207 THR A C 1
ATOM 1519 O O . THR A 1 207 ? -5.316 -0.643 -4.841 1.00 98.25 207 THR A O 1
ATOM 1522 N N . GLU A 1 208 ? -6.872 -1.504 -6.215 1.00 97.94 208 GLU A N 1
ATOM 1523 C CA . GLU A 1 208 ? -7.974 -0.648 -5.761 1.00 97.94 208 GLU A CA 1
ATOM 1524 C C . GLU A 1 208 ? -8.298 -0.877 -4.282 1.00 97.94 208 GLU A C 1
ATOM 1526 O O . GLU A 1 208 ? -8.330 0.071 -3.501 1.00 97.94 208 GLU A O 1
ATOM 1531 N N . VAL A 1 209 ? -8.453 -2.139 -3.867 1.00 98.06 209 VAL A N 1
ATOM 1532 C CA . VAL A 1 209 ? -8.730 -2.483 -2.464 1.00 98.06 209 VAL A CA 1
ATOM 1533 C C . VAL A 1 209 ? -7.591 -2.034 -1.547 1.00 98.06 209 VAL A C 1
ATOM 1535 O O . VAL A 1 209 ? -7.843 -1.515 -0.462 1.00 98.06 209 VAL A O 1
ATOM 1538 N N . PHE A 1 210 ? -6.335 -2.180 -1.976 1.00 97.94 210 PHE A N 1
ATOM 1539 C CA . PHE A 1 210 ? -5.193 -1.707 -1.194 1.00 97.94 210 PHE A CA 1
ATOM 1540 C C . PHE A 1 210 ? -5.196 -0.176 -1.042 1.00 97.94 210 PHE A C 1
ATOM 1542 O O . PHE A 1 210 ? -4.890 0.331 0.037 1.00 97.94 210 PHE A O 1
ATOM 1549 N N . ALA A 1 211 ? -5.595 0.569 -2.081 1.00 97.94 211 ALA A N 1
ATOM 1550 C CA . ALA A 1 211 ? -5.777 2.020 -2.004 1.00 97.94 211 ALA A CA 1
ATOM 1551 C C . ALA A 1 211 ? -6.886 2.428 -1.024 1.00 97.94 211 ALA A C 1
ATOM 1553 O O . ALA A 1 211 ? -6.687 3.328 -0.204 1.00 97.94 211 ALA A O 1
ATOM 1554 N N . ASP A 1 212 ? -8.024 1.737 -1.072 1.00 97.00 212 ASP A N 1
ATOM 1555 C CA . ASP A 1 212 ? -9.147 1.971 -0.166 1.00 97.00 212 ASP A CA 1
ATOM 1556 C C . ASP A 1 212 ? -8.771 1.693 1.301 1.00 97.00 212 ASP A C 1
ATOM 1558 O O . ASP A 1 212 ? -9.116 2.471 2.200 1.00 97.00 212 ASP A O 1
ATOM 1562 N N . LEU A 1 213 ? -8.010 0.620 1.550 1.00 96.00 213 LEU A N 1
ATOM 1563 C CA . LEU A 1 213 ? -7.473 0.293 2.872 1.00 96.00 213 LEU A CA 1
ATOM 1564 C C . LEU A 1 213 ? -6.529 1.388 3.378 1.00 96.00 213 LEU A C 1
ATOM 1566 O O . LEU A 1 213 ? -6.733 1.876 4.487 1.00 96.00 213 LEU A O 1
ATOM 1570 N N . MET A 1 214 ? -5.572 1.852 2.560 1.00 95.44 214 MET A N 1
ATOM 1571 C CA . MET A 1 214 ? -4.675 2.959 2.933 1.00 95.44 214 MET A CA 1
ATOM 1572 C C . MET A 1 214 ? -5.449 4.207 3.374 1.00 95.44 214 MET A C 1
ATOM 1574 O O . MET A 1 214 ? -5.138 4.799 4.408 1.00 95.44 214 MET A O 1
ATOM 1578 N N . LEU A 1 215 ? -6.481 4.597 2.618 1.00 94.31 215 LEU A N 1
ATOM 1579 C CA . LEU A 1 215 ? -7.314 5.752 2.962 1.00 94.31 215 LEU A CA 1
ATOM 1580 C C . LEU A 1 215 ? -8.115 5.537 4.238 1.00 94.31 215 LEU A C 1
ATOM 1582 O O . LEU A 1 215 ? -8.344 6.485 4.988 1.00 94.31 215 LEU A O 1
ATOM 1586 N N . THR A 1 216 ? -8.570 4.315 4.479 1.00 92.94 216 THR A N 1
ATOM 1587 C CA . THR A 1 216 ? -9.323 3.977 5.688 1.00 92.94 216 THR A CA 1
ATOM 1588 C C . THR A 1 216 ? -8.426 4.032 6.918 1.00 92.94 216 THR A C 1
ATOM 1590 O O . THR A 1 216 ? -8.813 4.642 7.916 1.00 92.94 216 THR A O 1
ATOM 1593 N N . CYS A 1 217 ? -7.191 3.530 6.812 1.00 92.75 217 CYS A N 1
ATOM 1594 C CA . CYS A 1 217 ? -6.174 3.703 7.845 1.00 92.75 217 CYS A CA 1
ATOM 1595 C C . CYS A 1 217 ? -5.900 5.188 8.111 1.00 92.75 217 CYS A C 1
ATOM 1597 O O . CYS A 1 217 ? -5.959 5.608 9.260 1.00 92.75 217 CYS A O 1
ATOM 1599 N N . ALA A 1 218 ? -5.705 6.003 7.068 1.00 92.56 218 ALA A N 1
ATOM 1600 C CA . ALA A 1 218 ? -5.462 7.439 7.214 1.00 92.56 218 ALA A CA 1
ATOM 1601 C C . ALA A 1 218 ? -6.602 8.167 7.945 1.00 92.56 218 ALA A C 1
ATOM 1603 O O . ALA A 1 218 ? -6.357 8.979 8.838 1.00 92.56 218 ALA A O 1
ATOM 1604 N N . ARG A 1 219 ? -7.863 7.846 7.611 1.00 89.62 219 ARG A N 1
ATOM 1605 C CA . ARG A 1 219 ? -9.038 8.394 8.310 1.00 89.62 219 ARG A CA 1
ATOM 1606 C C . ARG A 1 219 ? -9.039 8.001 9.788 1.00 89.62 219 ARG A C 1
ATOM 1608 O O . ARG A 1 219 ? -9.241 8.864 10.637 1.00 89.62 219 ARG A O 1
ATOM 1615 N N . CYS A 1 220 ? -8.808 6.724 10.096 1.00 87.50 220 CYS A N 1
ATOM 1616 C CA . CYS A 1 220 ? -8.799 6.231 11.474 1.00 87.50 220 CYS A CA 1
ATOM 1617 C C . CYS A 1 220 ? -7.639 6.829 12.288 1.00 87.50 220 CYS A C 1
ATOM 1619 O O . CYS A 1 220 ? -7.847 7.326 13.393 1.00 87.50 220 CYS A O 1
ATOM 1621 N N . HIS A 1 221 ? -6.433 6.877 11.718 1.00 88.81 221 HIS A N 1
ATOM 1622 C CA . HIS A 1 221 ? -5.257 7.460 12.361 1.00 88.81 221 HIS A CA 1
ATOM 1623 C C . HIS A 1 221 ? -5.426 8.958 12.635 1.00 88.81 221 HIS A C 1
ATOM 1625 O O . HIS A 1 221 ? -5.120 9.397 13.741 1.00 88.81 221 HIS A O 1
ATOM 1631 N N . GLY A 1 222 ? -6.001 9.722 11.699 1.00 84.81 222 GLY A N 1
ATOM 1632 C CA . GLY A 1 222 ? -6.319 11.135 11.927 1.00 84.81 222 GLY A CA 1
ATOM 1633 C C . GLY A 1 222 ? -7.339 11.350 13.054 1.00 84.81 222 GLY A C 1
ATOM 1634 O O . GLY A 1 222 ? -7.245 12.326 13.795 1.00 84.81 222 GLY A O 1
ATOM 1635 N N . LEU A 1 223 ? -8.287 10.422 13.240 1.00 80.69 223 LEU A N 1
ATOM 1636 C CA . LEU A 1 223 ? -9.200 10.440 14.389 1.00 80.69 223 LEU A CA 1
ATOM 1637 C C . LEU A 1 223 ? -8.468 10.087 15.690 1.00 80.69 223 LEU A C 1
ATOM 1639 O O . LEU A 1 223 ? -8.657 10.763 16.698 1.00 80.69 223 LEU A O 1
ATOM 1643 N N . HIS A 1 224 ? -7.616 9.060 15.688 1.00 74.81 224 HIS A N 1
ATOM 1644 C CA . HIS A 1 224 ? -6.848 8.664 16.871 1.00 74.81 224 HIS A CA 1
ATOM 1645 C C . HIS A 1 224 ? -5.869 9.748 17.324 1.00 74.81 224 HIS A C 1
ATOM 1647 O O . HIS A 1 224 ? -5.728 9.953 18.524 1.00 74.81 224 HIS A O 1
ATOM 1653 N N . GLU A 1 225 ? -5.234 10.482 16.410 1.00 72.88 225 GLU A N 1
ATOM 1654 C CA . GLU A 1 225 ? -4.395 11.630 16.769 1.00 72.88 225 GLU A CA 1
ATOM 1655 C C . GLU A 1 225 ? -5.206 12.703 17.514 1.00 72.88 225 GLU A C 1
ATOM 1657 O O . GLU A 1 225 ? -4.772 13.205 18.547 1.00 72.88 225 GLU A O 1
ATOM 1662 N N . GLN A 1 226 ? -6.427 12.993 17.060 1.00 67.44 226 GLN A N 1
ATOM 1663 C CA . GLN A 1 226 ? -7.309 13.964 17.717 1.00 67.44 226 GLN A CA 1
ATOM 1664 C C . GLN A 1 226 ? -7.819 13.484 19.086 1.00 67.44 226 GLN A C 1
ATOM 1666 O O . GLN A 1 226 ? -8.024 14.298 19.987 1.00 67.44 226 GLN A O 1
ATOM 1671 N N . ILE A 1 227 ? -8.056 12.177 19.242 1.00 61.34 227 ILE A N 1
ATOM 1672 C CA . ILE A 1 227 ? -8.685 11.596 20.439 1.00 61.34 227 ILE A CA 1
ATOM 1673 C C . ILE A 1 227 ? -7.638 11.202 21.499 1.00 61.34 227 ILE A C 1
ATOM 1675 O O . ILE A 1 227 ? -7.848 11.431 22.692 1.00 61.34 227 ILE A O 1
ATOM 1679 N N . TRP A 1 228 ? -6.515 10.615 21.081 1.00 62.00 228 TRP A N 1
ATOM 1680 C CA . TRP A 1 228 ? -5.484 10.013 21.940 1.00 62.00 228 TRP A CA 1
ATOM 1681 C C . TRP A 1 228 ? -4.065 10.548 21.698 1.00 62.00 228 TRP A C 1
ATOM 1683 O O . TRP A 1 228 ? -3.146 10.158 22.421 1.00 62.00 228 TRP A O 1
ATOM 1693 N N . GLY A 1 229 ? -3.858 11.431 20.717 1.00 57.03 229 GLY A N 1
ATOM 1694 C CA . GLY A 1 229 ? -2.578 12.109 20.526 1.00 57.03 229 GLY A CA 1
ATOM 1695 C C . GLY A 1 229 ? -2.235 13.034 21.702 1.00 57.03 229 GLY A C 1
ATOM 1696 O O . GLY A 1 229 ? -3.101 13.369 22.523 1.00 57.03 229 GLY A O 1
ATOM 1697 N N . PRO A 1 230 ? -0.965 13.456 21.837 1.00 46.81 230 PRO A N 1
ATOM 1698 C CA . PRO A 1 230 ? -0.605 14.457 22.829 1.00 46.81 230 PRO A CA 1
ATOM 1699 C C . PRO A 1 230 ? -1.474 15.696 22.602 1.00 46.81 230 PRO A C 1
ATOM 1701 O O . PRO A 1 230 ? -1.416 16.306 21.539 1.00 46.81 230 PRO A O 1
ATOM 1704 N N . ARG A 1 231 ? -2.290 16.074 23.598 1.00 44.75 231 ARG A N 1
ATOM 1705 C CA . ARG A 1 231 ? -3.031 17.339 23.542 1.00 44.75 231 ARG A CA 1
ATOM 1706 C C . ARG A 1 231 ? -2.001 18.458 23.474 1.00 44.75 231 ARG A C 1
ATOM 1708 O O . ARG A 1 231 ? -1.424 18.816 24.503 1.00 44.75 231 ARG A O 1
ATOM 1715 N N . THR A 1 232 ? -1.759 18.998 22.288 1.00 43.59 232 THR A N 1
ATOM 1716 C CA . THR A 1 232 ? -1.100 20.292 22.158 1.00 43.59 232 THR A CA 1
ATOM 1717 C C . THR A 1 232 ? -2.024 21.296 22.838 1.00 43.59 232 THR A C 1
ATOM 1719 O O . THR A 1 232 ? -3.114 21.577 22.339 1.00 43.59 232 THR A O 1
ATOM 1722 N N . ARG A 1 233 ? -1.644 21.711 24.049 1.00 38.78 233 ARG A N 1
ATOM 1723 C CA . ARG A 1 233 ? -2.222 22.882 24.708 1.00 38.78 233 ARG A CA 1
ATOM 1724 C C . ARG A 1 233 ? -1.690 24.140 24.047 1.00 38.78 233 ARG A C 1
ATOM 1726 O O . ARG A 1 233 ? -0.499 24.112 23.665 1.00 38.78 233 ARG A O 1
#

Foldseek 3Di:
DDDDDDDDDDDDDPPPPLDQDDPVRVVVLVVLLVVLLVQLLVCLLLQNLVSNQVSLVVLLPDDDRPPDDPQSVVLSNLSNVLSVQSNPDPGSLSNLLSSLSNLLSLVSVCVVVVHADDQDQDDDDQDAAPVNLVVLLVRLLSLLSCCRNRVDPVSLLSSLVSQLPRDRDPVSDDPPPLPDPQLVVLSVQSNVLSVQSNPDPDSVSSSVSSSSNSNSSNSNSVSCCVRPNPPPD

Radius of gyration: 23.7 Å; Cα contacts (8 Å, |Δi|>4): 267; chains: 1; bounding box: 82×40×82 Å

Solvent-accessible surface area (backbone atoms only — not comparable to full-atom values): 12911 Å² total; per-residue (Å²): 141,82,86,86,82,82,84,81,80,78,78,77,75,86,73,75,79,79,73,75,75,52,78,70,52,53,54,52,51,52,49,52,52,47,54,28,54,50,46,29,49,51,20,42,29,62,55,37,61,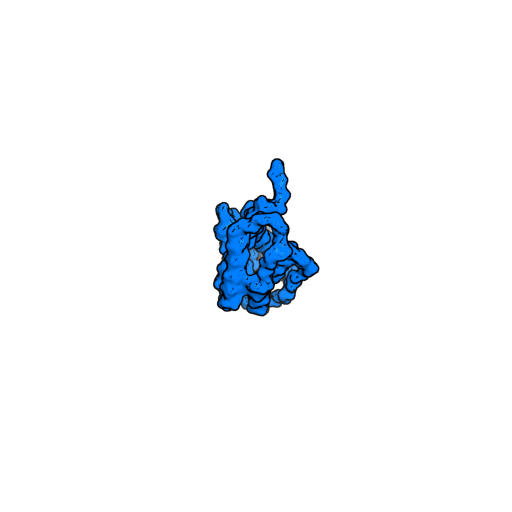78,62,24,35,64,36,19,51,54,48,42,63,64,80,80,62,95,84,57,51,71,69,54,49,54,41,50,50,51,32,20,50,22,18,50,46,34,49,68,37,91,44,59,76,59,25,30,52,29,47,26,50,37,46,37,35,46,16,52,48,26,61,76,67,74,50,70,70,81,87,76,82,79,86,74,85,94,52,71,47,58,65,24,53,52,50,47,48,50,47,12,50,52,25,35,49,41,22,33,39,51,56,29,67,69,34,28,47,50,9,16,50,41,41,57,68,60,75,84,51,79,85,42,48,71,92,66,82,72,74,44,73,64,55,56,47,38,55,52,49,50,36,54,46,15,56,52,42,62,68,44,85,48,74,65,57,42,30,52,44,51,16,54,49,36,53,43,42,13,55,41,43,54,48,44,48,75,70,72,38,86,79,85,124

Nearest PDB structures (foldseek):
  6iuh-assembly2_B  TM=5.077E-01  e=2.630E+00  Rattus norvegicus
  7dmf-assembly1_A  TM=4.634E-01  e=4.625E+00  synthetic construct